Protein AF-A0A7W0WSK6-F1 (afdb_monomer_lite)

pLDDT: mean 88.64, std 9.41, range [52.03, 98.56]

Foldseek 3Di:
DVVVVVDDPLVCCFPQNDQDDFEAQAPDDDDDFPWLEDEDHDPPDDDDDDDDDDDPDPDDDDDDDDDDDDDDDPVRHDFYKAKEKAWAQQAWAAAQFKEKEKEKAFPQCCVVPPVVHGQWKWWFKKFWYKAQFWQKKWKWFAAPVRDTDTQDMDRDGGNDGRMDTRVVTGTNGRTGIIMMMIMGGHNDNGIAGDDDDRHMITMMMTIMSDQKHKGKYHDDNHHDPPWDDDPRYIYYYDYMDMDIDGSPPD

Sequence (250 aa):
NCDDRLFDQGVAAIFGGVIFAQSTQAPHEVQAFPEGHVVRVPPRSKLVAQIHLLNPTDRPLDLEPNIKLTKIPDDEVTVRLAGISFQNAALALPPNMSSKFSVECDVNQEHVESLKRPIDFKIHYALAHYHELGTGLTIEAVKPSGEADIVYTTKTQVGDVMGGPIAPAFDMTGYQKLRMSCEFYNPRSQVVGWGIGDQEMCVFLAFTDSTWNFGGGVLDEVPPENEMRVGNTMTYSNDCFLISNDADRG

Radius of gyration: 18.33 Å; chains: 1; bounding box: 41×51×48 Å

Secondary structure (DSSP, 8-state):
--GGGT--HHHHHHHH-------TT-S-----PPTTEEE---TT------------SSS---------PPP--GGG--EEEEEEEEEE---EE-TTEEEEEEEEEETTHHIIIII-S----EEEEEEEE--TTEEEEEEEEE-TTS-EEEEEEE-PPTTS--EEEEEEEEE-TT--EEEEEEEEEE-SSS-EEBSSTTSB--EEEEEES-SEEEEEEE-S-PPPS--EEETTEEEEEEEPEEEEEETT--

Structure (mmCIF, N/CA/C/O backbone):
data_AF-A0A7W0WSK6-F1
#
_entry.id   AF-A0A7W0WSK6-F1
#
loop_
_atom_site.group_PDB
_atom_site.id
_atom_site.type_symbol
_atom_site.label_atom_id
_atom_site.label_alt_id
_atom_site.label_comp_id
_atom_site.label_asym_id
_atom_site.label_entity_id
_atom_site.label_seq_id
_atom_site.pdbx_PDB_ins_code
_atom_site.Cartn_x
_atom_site.Cartn_y
_atom_site.Cartn_z
_atom_site.occupancy
_atom_site.B_iso_or_equiv
_atom_site.auth_seq_id
_atom_site.auth_comp_id
_atom_site.auth_asym_id
_atom_site.auth_atom_id
_atom_site.pdbx_PDB_model_num
ATOM 1 N N . ASN A 1 1 ? -3.682 25.919 -6.064 1.00 52.09 1 ASN A N 1
ATOM 2 C CA . ASN A 1 1 ? -3.899 24.700 -5.263 1.00 52.09 1 ASN A CA 1
ATOM 3 C C . ASN A 1 1 ? -4.121 23.521 -6.225 1.00 52.09 1 ASN A C 1
ATOM 5 O O . ASN A 1 1 ? -4.516 23.769 -7.360 1.00 52.09 1 ASN A O 1
ATOM 9 N N . CYS A 1 2 ? -3.797 22.281 -5.849 1.00 53.44 2 CYS A N 1
ATOM 10 C CA . CYS A 1 2 ? -4.149 21.078 -6.619 1.00 53.44 2 CYS A CA 1
ATOM 11 C C . CYS A 1 2 ? -5.676 20.893 -6.705 1.00 53.44 2 CYS A C 1
ATOM 13 O O . CYS A 1 2 ? -6.174 20.527 -7.770 1.00 53.44 2 CYS A O 1
ATOM 15 N N . ASP A 1 3 ? -6.407 21.292 -5.659 1.00 55.09 3 ASP A N 1
ATOM 16 C CA . ASP A 1 3 ? -7.878 21.256 -5.624 1.00 55.09 3 ASP A CA 1
ATOM 17 C C . ASP A 1 3 ? -8.505 22.182 -6.675 1.00 55.09 3 ASP A C 1
ATOM 19 O O . ASP A 1 3 ? -9.438 21.793 -7.374 1.00 55.09 3 ASP A O 1
ATOM 23 N N . ASP A 1 4 ? -7.920 23.370 -6.898 1.00 53.03 4 ASP A N 1
ATOM 24 C CA . ASP A 1 4 ? -8.357 24.310 -7.952 1.00 53.03 4 ASP A CA 1
ATOM 25 C C . ASP A 1 4 ? -8.229 23.713 -9.365 1.00 53.03 4 ASP A C 1
ATOM 27 O O . ASP A 1 4 ? -8.731 24.270 -10.343 1.00 53.03 4 ASP A O 1
ATOM 31 N N . ARG A 1 5 ? -7.492 22.604 -9.494 1.00 62.28 5 ARG A N 1
ATOM 32 C CA . ARG A 1 5 ? -7.232 21.894 -10.748 1.00 62.28 5 ARG A CA 1
ATOM 33 C C . ARG A 1 5 ? -7.927 20.536 -10.803 1.00 62.28 5 ARG A C 1
ATOM 35 O O . ARG A 1 5 ? -7.661 19.797 -11.750 1.00 62.28 5 ARG A O 1
ATOM 42 N N . LEU A 1 6 ? -8.795 20.234 -9.831 1.00 63.81 6 LEU A N 1
ATOM 43 C CA . LEU A 1 6 ? -9.511 18.961 -9.700 1.00 63.81 6 LEU A CA 1
ATOM 44 C C . LEU A 1 6 ? -8.561 17.752 -9.687 1.00 63.81 6 LEU A C 1
ATOM 46 O O . LEU A 1 6 ? -8.880 16.698 -10.233 1.00 63.81 6 LEU A O 1
ATOM 50 N N . PHE A 1 7 ? -7.357 17.924 -9.132 1.00 67.00 7 PHE A N 1
ATOM 51 C CA . PHE A 1 7 ? -6.427 16.817 -8.964 1.00 67.00 7 PHE A CA 1
ATOM 52 C C . PHE A 1 7 ? -6.868 15.974 -7.771 1.00 67.00 7 PHE A C 1
ATOM 54 O O . PHE A 1 7 ? -6.910 16.471 -6.651 1.00 67.00 7 PHE A O 1
ATOM 61 N N . ASP A 1 8 ? -7.148 14.702 -8.028 1.00 70.38 8 ASP A N 1
ATOM 62 C CA . ASP A 1 8 ? -7.419 13.700 -7.006 1.00 70.38 8 ASP A CA 1
ATOM 63 C C . ASP A 1 8 ? -6.286 12.667 -7.022 1.00 70.38 8 ASP A C 1
ATOM 65 O O . ASP A 1 8 ? -5.959 12.109 -8.075 1.00 70.38 8 ASP A O 1
ATOM 69 N N . GLN A 1 9 ? -5.651 12.453 -5.867 1.00 69.44 9 GLN A N 1
ATOM 70 C CA . GLN A 1 9 ? -4.496 11.563 -5.741 1.00 69.44 9 GLN A CA 1
ATOM 71 C C . GLN A 1 9 ? -4.859 10.112 -6.072 1.00 69.44 9 GLN A C 1
ATOM 73 O O . GLN A 1 9 ? -4.074 9.434 -6.736 1.00 69.44 9 GLN A O 1
ATOM 78 N N . GLY A 1 10 ? -6.037 9.645 -5.652 1.00 67.00 10 GLY A N 1
ATOM 79 C CA . GLY A 1 10 ? -6.509 8.290 -5.925 1.00 67.00 10 GLY A CA 1
ATOM 80 C C . GLY A 1 10 ? -6.728 8.071 -7.420 1.00 67.00 10 GLY A C 1
ATOM 81 O O . GLY A 1 10 ? -6.199 7.123 -7.998 1.00 67.00 10 GLY A O 1
ATOM 82 N N . VAL A 1 11 ? -7.416 9.001 -8.084 1.00 72.00 11 VAL A N 1
ATOM 83 C CA . VAL A 1 11 ? -7.631 8.994 -9.539 1.00 72.00 11 VAL A CA 1
ATOM 84 C C . VAL A 1 11 ? -6.297 9.062 -10.287 1.00 72.00 11 VAL A C 1
ATOM 86 O O . VAL A 1 11 ? -6.065 8.290 -11.217 1.00 72.00 11 VAL A O 1
ATOM 89 N N . ALA A 1 12 ? -5.389 9.952 -9.884 1.00 74.56 12 ALA A N 1
ATOM 90 C CA . ALA A 1 12 ? -4.078 10.078 -10.512 1.00 74.56 12 ALA A CA 1
ATOM 91 C C . ALA A 1 12 ? -3.232 8.806 -10.350 1.00 74.56 12 ALA A C 1
ATOM 93 O O . ALA A 1 12 ? -2.596 8.383 -11.314 1.00 74.56 12 ALA A O 1
ATOM 94 N N . ALA A 1 13 ? -3.264 8.171 -9.177 1.00 71.94 13 ALA A N 1
ATOM 95 C CA . ALA A 1 13 ? -2.590 6.902 -8.922 1.00 71.94 13 ALA A CA 1
ATOM 96 C C . ALA A 1 13 ? -3.157 5.769 -9.792 1.00 71.94 13 ALA A C 1
ATOM 98 O O . ALA A 1 13 ? -2.390 4.994 -10.357 1.00 71.94 13 ALA A O 1
ATOM 99 N N . ILE A 1 14 ? -4.481 5.707 -9.960 1.00 70.00 14 ILE A N 1
ATOM 100 C CA . ILE A 1 14 ? -5.152 4.698 -10.794 1.00 70.00 14 ILE A CA 1
ATOM 101 C C . ILE A 1 14 ? -4.769 4.840 -12.274 1.00 70.00 14 ILE A C 1
ATOM 103 O O . ILE A 1 14 ? -4.435 3.853 -12.931 1.00 70.00 14 ILE A O 1
ATOM 107 N N . PHE A 1 15 ? -4.814 6.059 -12.820 1.00 74.06 15 PHE A N 1
ATOM 108 C CA . PHE A 1 15 ? -4.632 6.276 -14.261 1.00 74.06 15 PHE A CA 1
ATOM 109 C C . PHE A 1 15 ? -3.184 6.547 -14.682 1.00 74.06 15 PHE A C 1
ATOM 111 O O . PHE A 1 15 ? -2.816 6.219 -15.807 1.00 74.06 15 PHE A O 1
ATOM 118 N N . GLY A 1 16 ? -2.375 7.155 -13.815 1.00 71.56 16 GLY A N 1
ATOM 119 C CA . GLY A 1 16 ? -0.985 7.531 -14.093 1.00 71.56 16 GLY A CA 1
ATOM 120 C C . GLY A 1 16 ? 0.062 6.702 -13.346 1.00 71.56 16 GLY A C 1
ATOM 121 O O . GLY A 1 16 ? 1.238 6.764 -13.702 1.00 71.56 16 GLY A O 1
ATOM 122 N N . GLY A 1 17 ? -0.349 5.923 -12.341 1.00 77.00 17 GLY A N 1
ATOM 123 C CA . GLY A 1 17 ? 0.546 5.179 -11.461 1.00 77.00 17 GLY A CA 1
ATOM 124 C C . GLY A 1 17 ? 1.160 6.034 -10.348 1.00 77.00 17 GLY A C 1
ATOM 125 O O . GLY A 1 17 ? 1.077 7.263 -10.332 1.00 77.00 17 GLY A O 1
ATOM 126 N N . VAL A 1 18 ? 1.820 5.360 -9.407 1.00 80.06 18 VAL A N 1
ATOM 127 C CA . VAL A 1 18 ? 2.635 5.971 -8.347 1.00 80.06 18 VAL A CA 1
ATOM 128 C C . VAL A 1 18 ? 4.066 5.495 -8.544 1.00 80.06 18 VAL A C 1
ATOM 130 O O . VAL A 1 18 ? 4.290 4.303 -8.705 1.00 80.06 18 VAL A O 1
ATOM 133 N N . ILE A 1 19 ? 5.042 6.405 -8.551 1.00 81.56 19 ILE A N 1
ATOM 134 C CA . ILE A 1 19 ? 6.463 6.040 -8.727 1.00 81.56 19 ILE A CA 1
ATOM 135 C C . ILE A 1 19 ? 7.252 6.066 -7.418 1.00 81.56 19 ILE A C 1
ATOM 137 O O . ILE A 1 19 ? 8.283 5.410 -7.306 1.00 81.56 19 ILE A O 1
ATOM 141 N N . PHE A 1 20 ? 6.781 6.839 -6.444 1.00 82.81 20 PHE A N 1
ATOM 142 C CA . PHE A 1 20 ? 7.400 7.013 -5.141 1.00 82.81 20 PHE A CA 1
ATOM 143 C C . PHE A 1 20 ? 6.344 7.501 -4.161 1.00 82.81 20 PHE A C 1
ATOM 145 O O . PHE A 1 20 ? 5.524 8.354 -4.508 1.00 82.81 20 PHE A O 1
ATOM 152 N N . ALA A 1 21 ? 6.409 7.003 -2.939 1.00 75.69 21 ALA A N 1
ATOM 153 C CA . ALA A 1 21 ? 5.759 7.611 -1.798 1.00 75.69 21 ALA A CA 1
ATOM 154 C C . ALA A 1 21 ? 6.684 7.496 -0.592 1.00 75.69 21 ALA A C 1
ATOM 156 O O . ALA A 1 21 ? 7.575 6.649 -0.555 1.00 75.69 21 ALA A O 1
ATOM 157 N N . GLN A 1 22 ? 6.478 8.396 0.358 1.00 75.25 22 GLN A N 1
ATOM 158 C CA . GLN A 1 22 ? 7.315 8.514 1.534 1.00 75.25 22 GLN A CA 1
ATOM 159 C C . GLN A 1 22 ? 6.486 8.250 2.784 1.00 75.25 22 GLN A C 1
ATOM 161 O O . GLN A 1 22 ? 5.340 8.696 2.894 1.00 75.25 22 GLN A O 1
ATOM 166 N N . SER A 1 23 ? 7.096 7.573 3.745 1.00 69.38 23 SER A N 1
ATOM 167 C CA . SER A 1 23 ? 6.615 7.518 5.110 1.00 69.38 23 SER A CA 1
ATOM 168 C C . SER A 1 23 ? 6.464 8.919 5.710 1.00 69.38 23 SER A C 1
ATOM 170 O O . SER A 1 23 ? 7.259 9.839 5.464 1.00 69.38 23 SER A O 1
ATOM 172 N N . THR A 1 24 ? 5.431 9.065 6.538 1.00 70.12 24 THR A N 1
ATOM 173 C CA . THR A 1 24 ? 5.130 10.281 7.288 1.00 70.12 24 THR A CA 1
ATOM 174 C C . THR A 1 24 ? 6.349 10.716 8.099 1.00 70.12 24 THR A C 1
ATOM 176 O O . THR A 1 24 ? 6.814 9.999 8.983 1.00 70.12 24 THR A O 1
ATOM 179 N N . GLN A 1 25 ? 6.844 11.924 7.810 1.00 70.62 25 GLN A N 1
ATOM 180 C CA . GLN A 1 25 ? 7.902 12.611 8.567 1.00 70.62 25 GLN A CA 1
ATOM 181 C C . GLN A 1 25 ? 9.280 11.918 8.585 1.00 70.62 25 GLN A C 1
ATOM 183 O O . GLN A 1 25 ? 10.152 12.329 9.353 1.00 70.62 25 GLN A O 1
ATOM 188 N N . ALA A 1 26 ? 9.534 10.933 7.715 1.00 77.12 26 ALA A N 1
ATOM 189 C CA . ALA A 1 26 ? 10.894 10.437 7.505 1.00 77.12 26 ALA A CA 1
ATOM 190 C C . ALA A 1 26 ? 11.778 11.564 6.914 1.00 77.12 26 ALA A C 1
ATOM 192 O O . ALA A 1 26 ? 11.417 12.159 5.897 1.00 77.12 26 ALA A O 1
ATOM 193 N N . PRO A 1 27 ? 12.938 11.905 7.505 1.00 74.31 27 PRO A N 1
ATOM 194 C CA . PRO A 1 27 ? 13.777 12.996 6.994 1.00 74.31 27 PRO A CA 1
ATOM 195 C C . PRO A 1 27 ? 14.479 12.633 5.678 1.00 74.31 27 PRO A C 1
ATOM 197 O O . PRO A 1 27 ? 14.891 13.510 4.922 1.00 74.31 27 PRO A O 1
ATOM 200 N N . HIS A 1 28 ? 14.643 11.336 5.420 1.00 81.94 28 HIS A N 1
ATOM 201 C CA . HIS A 1 28 ? 15.213 10.789 4.202 1.00 81.94 28 HIS A CA 1
ATOM 202 C C . HIS A 1 28 ? 14.676 9.377 3.984 1.00 81.94 28 HIS A C 1
ATOM 204 O O . HIS A 1 28 ? 14.670 8.573 4.914 1.00 81.94 28 HIS A O 1
ATOM 210 N N . GLU A 1 29 ? 14.284 9.061 2.753 1.00 83.75 29 GLU A N 1
ATOM 211 C CA . GLU A 1 29 ? 13.834 7.725 2.380 1.00 83.75 29 GLU A CA 1
ATOM 212 C C . GLU A 1 29 ? 14.345 7.360 0.990 1.00 83.75 29 GLU A C 1
ATOM 214 O O . GLU A 1 29 ? 14.403 8.191 0.080 1.00 83.75 29 GLU A O 1
ATOM 219 N N . VAL A 1 30 ? 14.726 6.094 0.839 1.00 88.19 30 VAL A N 1
ATOM 220 C CA . VAL A 1 30 ? 15.127 5.516 -0.439 1.00 88.19 30 VAL A CA 1
ATOM 221 C C . VAL A 1 30 ? 14.195 4.356 -0.739 1.00 88.19 30 VAL A C 1
ATOM 223 O O . VAL A 1 30 ? 14.276 3.300 -0.114 1.00 88.19 30 VAL A O 1
ATOM 226 N N . GLN A 1 31 ? 13.351 4.535 -1.751 1.00 89.81 31 GLN A N 1
ATOM 227 C CA . GLN A 1 31 ? 12.632 3.430 -2.366 1.00 89.81 31 GLN A CA 1
ATOM 228 C C . GLN A 1 31 ? 13.564 2.760 -3.379 1.00 89.81 31 GLN A C 1
ATOM 230 O O . GLN A 1 31 ? 13.825 3.302 -4.455 1.00 89.81 31 GLN A O 1
ATOM 235 N N . ALA A 1 32 ? 14.094 1.595 -3.017 1.00 90.31 32 ALA A N 1
ATOM 236 C CA . ALA A 1 32 ? 14.936 0.785 -3.889 1.00 90.31 32 ALA A CA 1
ATOM 237 C C . ALA A 1 32 ? 14.210 -0.509 -4.265 1.00 90.31 32 ALA A C 1
ATOM 239 O O . ALA A 1 32 ? 13.800 -1.278 -3.394 1.00 90.31 32 ALA A O 1
ATOM 240 N N . PHE A 1 33 ? 14.073 -0.745 -5.567 1.00 91.81 33 PHE A N 1
ATOM 241 C CA . PHE A 1 33 ? 13.566 -2.006 -6.096 1.00 91.81 33 PHE A CA 1
ATOM 242 C C . PHE A 1 33 ? 14.692 -3.042 -6.222 1.00 91.81 33 PHE A C 1
ATOM 244 O O . PHE A 1 33 ? 15.867 -2.661 -6.265 1.00 91.81 33 PHE A O 1
ATOM 251 N N . PRO A 1 34 ? 14.361 -4.345 -6.300 1.00 92.19 34 PRO A N 1
ATOM 252 C CA . PRO A 1 34 ? 15.338 -5.362 -6.670 1.00 92.19 34 PRO A CA 1
ATOM 253 C C . PRO A 1 34 ? 16.005 -5.053 -8.020 1.00 92.19 34 PRO A C 1
ATOM 255 O O . PRO A 1 34 ? 15.452 -4.341 -8.859 1.00 92.19 34 PRO A O 1
ATOM 258 N N . GLU A 1 35 ? 17.195 -5.607 -8.244 1.00 93.25 35 GLU A N 1
ATOM 259 C CA . GLU A 1 35 ? 17.953 -5.386 -9.480 1.00 93.25 35 GLU A CA 1
ATOM 260 C C . GLU A 1 35 ? 17.121 -5.720 -10.734 1.00 93.25 35 GLU A C 1
ATOM 262 O O . GLU A 1 35 ? 16.359 -6.693 -10.763 1.00 93.25 35 GLU A O 1
ATOM 267 N N . GLY A 1 36 ? 17.220 -4.865 -11.754 1.00 95.19 36 GLY A N 1
ATOM 268 C CA . GLY A 1 36 ? 16.474 -4.979 -13.012 1.00 95.19 36 GLY A CA 1
ATOM 269 C C . GLY A 1 36 ? 14.967 -4.690 -12.929 1.00 95.19 36 GLY A C 1
ATOM 270 O O . GLY A 1 36 ? 14.293 -4.732 -13.959 1.00 95.19 36 GLY A O 1
ATOM 271 N N . HIS A 1 37 ? 14.421 -4.375 -11.748 1.00 95.44 37 HIS A N 1
ATOM 272 C CA . HIS A 1 37 ? 13.011 -4.013 -11.591 1.00 95.44 37 HIS A CA 1
ATOM 273 C C . HIS A 1 37 ? 12.816 -2.505 -11.756 1.00 95.44 37 HIS A C 1
ATOM 275 O O . HIS A 1 37 ? 13.525 -1.703 -11.145 1.00 95.44 37 HIS A O 1
ATOM 281 N N . VAL A 1 38 ? 11.832 -2.106 -12.563 1.00 93.81 38 VAL A N 1
ATOM 282 C CA . VAL A 1 38 ? 11.599 -0.693 -12.895 1.00 93.81 38 VAL A CA 1
ATOM 283 C C . VAL A 1 38 ? 10.128 -0.332 -12.905 1.00 93.81 38 VAL A C 1
ATOM 285 O O . VAL A 1 38 ? 9.297 -1.107 -13.364 1.00 93.81 38 VAL A O 1
ATOM 288 N N . VAL A 1 39 ? 9.817 0.902 -12.514 1.00 91.38 39 VAL A N 1
ATOM 289 C CA . VAL A 1 39 ? 8.544 1.537 -12.867 1.00 91.38 39 VAL A CA 1
ATOM 290 C C . VAL A 1 39 ? 8.754 2.318 -14.157 1.00 91.38 39 VAL A C 1
ATOM 292 O O . VAL A 1 39 ? 9.650 3.162 -14.253 1.00 91.38 39 VAL A O 1
ATOM 295 N N . ARG A 1 40 ? 7.952 2.020 -15.177 1.00 88.12 40 ARG A N 1
ATOM 296 C CA . ARG A 1 40 ? 8.036 2.699 -16.471 1.00 88.12 40 ARG A CA 1
ATOM 297 C C . ARG A 1 40 ? 7.353 4.063 -16.380 1.00 88.12 40 ARG A C 1
ATOM 299 O O . ARG A 1 40 ? 6.231 4.163 -15.907 1.00 88.12 40 ARG A O 1
ATOM 306 N N . VAL A 1 41 ? 8.004 5.098 -16.909 1.00 87.62 41 VAL A N 1
ATOM 307 C CA . VAL A 1 41 ? 7.386 6.416 -17.131 1.00 87.62 41 VAL A CA 1
ATOM 308 C C . VAL A 1 41 ? 7.160 6.588 -18.637 1.00 87.62 41 VAL A C 1
ATOM 310 O O . VAL A 1 41 ? 8.139 6.763 -19.370 1.00 87.62 41 VAL A O 1
ATOM 313 N N . PRO A 1 42 ? 5.913 6.503 -19.136 1.00 83.75 42 PRO A N 1
ATOM 314 C CA . PRO A 1 42 ? 5.640 6.598 -20.566 1.00 83.75 42 PRO A CA 1
ATOM 315 C C . PRO A 1 42 ? 6.026 7.953 -21.184 1.00 83.75 42 PRO A C 1
ATOM 317 O O . PRO A 1 42 ? 6.057 8.983 -20.495 1.00 83.75 42 PRO A O 1
ATOM 320 N N . PRO A 1 43 ? 6.290 8.009 -22.503 1.00 85.69 43 PRO A N 1
ATOM 321 C CA . PRO A 1 43 ? 6.498 9.272 -23.200 1.00 85.69 43 PRO A CA 1
ATOM 322 C C . PRO A 1 43 ? 5.307 10.218 -23.023 1.00 85.69 43 PRO A C 1
ATOM 324 O O . PRO A 1 43 ? 4.161 9.803 -23.139 1.00 85.69 43 PRO A O 1
ATOM 327 N N . ARG A 1 44 ? 5.583 11.519 -22.857 1.00 86.44 44 ARG A N 1
ATOM 328 C CA . ARG A 1 44 ? 4.571 12.578 -22.637 1.00 86.44 44 ARG A CA 1
ATOM 329 C C . ARG A 1 44 ? 3.865 12.522 -21.271 1.00 86.44 44 ARG A C 1
ATOM 331 O O . ARG A 1 44 ? 2.872 13.221 -21.082 1.00 86.44 44 ARG A O 1
ATOM 338 N N . SER A 1 45 ? 4.425 11.790 -20.309 1.00 85.75 45 SER A N 1
ATOM 339 C CA . SER A 1 45 ? 4.002 11.845 -18.906 1.00 85.75 45 SER A CA 1
ATOM 340 C C . SER A 1 45 ? 4.329 13.186 -18.245 1.00 85.75 45 SER A C 1
ATOM 342 O O . SER A 1 45 ? 5.295 13.866 -18.606 1.00 85.75 45 SER A O 1
ATOM 344 N N . LYS A 1 46 ? 3.550 13.543 -17.219 1.00 86.88 46 LYS A N 1
ATOM 345 C CA . LYS A 1 46 ? 3.886 14.600 -16.259 1.00 86.88 46 LYS A CA 1
ATOM 346 C C . LYS A 1 46 ? 4.128 13.968 -14.899 1.00 86.88 46 LYS A C 1
ATOM 348 O O . LYS A 1 46 ? 3.291 13.214 -14.423 1.00 86.88 46 LYS A O 1
ATOM 353 N N . LEU A 1 47 ? 5.247 14.318 -14.275 1.00 85.88 47 LEU A N 1
ATOM 354 C CA . LEU A 1 47 ? 5.493 13.971 -12.883 1.00 85.88 47 LEU A CA 1
ATOM 355 C C . LEU A 1 47 ? 4.829 15.022 -11.999 1.00 85.88 47 LEU A C 1
ATOM 357 O O . LEU A 1 47 ? 5.076 16.219 -12.161 1.00 85.88 47 LEU A O 1
ATOM 361 N N . VAL A 1 48 ? 3.972 14.565 -11.095 1.00 85.19 48 VAL A N 1
ATOM 362 C CA . VAL A 1 48 ? 3.293 15.402 -10.108 1.00 85.19 48 VAL A CA 1
ATOM 363 C C . VAL A 1 48 ? 3.702 14.892 -8.738 1.00 85.19 48 VAL A C 1
ATOM 365 O O . VAL A 1 48 ? 3.599 13.700 -8.469 1.00 85.19 48 VAL A O 1
ATOM 368 N N . ALA A 1 49 ? 4.194 15.792 -7.895 1.00 81.88 49 ALA A N 1
ATOM 369 C CA . ALA A 1 49 ? 4.503 15.495 -6.507 1.00 81.88 49 ALA A CA 1
ATOM 370 C C . ALA A 1 49 ? 3.493 16.219 -5.621 1.00 81.88 49 ALA A C 1
ATOM 372 O O . ALA A 1 49 ? 3.265 17.420 -5.783 1.00 81.88 49 ALA A O 1
ATOM 373 N N . GLN A 1 50 ? 2.911 15.479 -4.686 1.00 78.88 50 GLN A N 1
ATOM 374 C CA . GLN A 1 50 ? 2.149 16.029 -3.578 1.00 78.88 50 GLN A CA 1
ATOM 375 C C . GLN A 1 50 ? 3.035 15.974 -2.341 1.00 78.88 50 GLN A C 1
ATOM 377 O O . GLN A 1 50 ? 3.674 14.959 -2.075 1.00 78.88 50 GLN A O 1
ATOM 382 N N . ILE A 1 51 ? 3.110 17.088 -1.620 1.00 78.88 51 ILE A N 1
ATOM 383 C CA . ILE A 1 51 ? 3.921 17.201 -0.414 1.00 78.88 51 ILE A CA 1
ATOM 384 C C . ILE A 1 51 ? 3.034 17.633 0.744 1.00 78.88 51 ILE A C 1
ATOM 386 O O . ILE A 1 51 ? 2.300 18.616 0.647 1.00 78.88 51 ILE A O 1
ATOM 390 N N . HIS A 1 52 ? 3.096 16.878 1.836 1.00 77.19 52 HIS A N 1
ATOM 391 C CA . HIS A 1 52 ? 2.436 17.213 3.091 1.00 77.19 52 HIS A CA 1
ATOM 392 C C . HIS A 1 52 ? 3.493 17.803 4.022 1.00 77.19 52 HIS A C 1
ATOM 394 O O . HIS A 1 52 ? 4.444 17.123 4.401 1.00 77.19 52 HIS A O 1
ATOM 400 N N . LEU A 1 53 ? 3.362 19.091 4.341 1.00 79.38 53 LEU A N 1
ATOM 401 C CA . LEU A 1 53 ? 4.330 19.821 5.156 1.00 79.38 53 LEU A CA 1
ATOM 402 C C . LEU A 1 53 ? 3.743 20.113 6.534 1.00 79.38 53 LEU A C 1
ATOM 404 O O . LEU A 1 53 ? 2.697 20.749 6.648 1.00 79.38 53 LEU A O 1
ATOM 408 N N . LEU A 1 54 ? 4.461 19.698 7.575 1.00 79.19 54 LEU A N 1
ATOM 409 C CA . LEU A 1 54 ? 4.209 20.097 8.954 1.00 79.19 54 LEU A CA 1
ATOM 410 C C . LEU A 1 54 ? 5.355 21.006 9.406 1.00 79.19 54 LEU A C 1
ATOM 412 O O . LEU A 1 54 ? 6.504 20.573 9.445 1.00 79.19 54 LEU A O 1
ATOM 416 N N . ASN A 1 55 ? 5.047 22.257 9.757 1.00 84.56 55 ASN A N 1
ATOM 417 C CA . ASN A 1 55 ? 5.990 23.142 10.438 1.00 84.56 55 ASN A CA 1
ATOM 418 C C . ASN A 1 55 ? 5.633 23.192 11.932 1.00 84.56 55 ASN A C 1
ATOM 420 O O . ASN A 1 55 ? 4.709 23.916 12.299 1.00 84.56 55 ASN A O 1
ATOM 424 N N . PRO A 1 56 ? 6.335 22.444 12.802 1.00 81.75 56 PRO A N 1
ATOM 425 C CA . PRO A 1 56 ? 6.051 22.440 14.235 1.00 81.75 56 PRO A CA 1
ATOM 426 C C . PRO A 1 56 ? 6.619 23.670 14.969 1.00 81.75 56 PRO A C 1
ATOM 428 O O . PRO A 1 56 ? 6.509 23.755 16.190 1.00 81.75 56 PRO A O 1
ATOM 431 N N . THR A 1 57 ? 7.276 24.596 14.262 1.00 86.50 57 THR A N 1
ATOM 432 C CA . THR A 1 57 ? 7.943 25.764 14.853 1.00 86.50 57 THR A CA 1
ATOM 433 C C . THR A 1 57 ? 7.101 27.035 14.732 1.00 86.50 57 THR A C 1
ATOM 435 O O . THR A 1 57 ? 6.153 27.108 13.955 1.00 86.50 57 THR A O 1
ATOM 438 N N . ASP A 1 58 ? 7.479 28.073 15.476 1.00 91.62 58 ASP A N 1
ATOM 439 C CA . ASP A 1 58 ? 6.872 29.408 15.426 1.00 91.62 58 ASP A CA 1
ATOM 440 C C . ASP A 1 58 ? 7.506 30.329 14.364 1.00 91.62 58 ASP A C 1
ATOM 442 O O . ASP A 1 58 ? 7.217 31.528 14.319 1.00 91.62 58 ASP A O 1
ATOM 446 N N . ARG A 1 59 ? 8.385 29.793 13.506 1.00 94.00 59 ARG A N 1
ATOM 447 C CA . ARG A 1 59 ? 9.136 30.552 12.496 1.00 94.00 59 ARG A CA 1
ATOM 448 C C . ARG A 1 59 ? 8.919 29.977 11.098 1.00 94.00 59 ARG A C 1
ATOM 450 O O . ARG A 1 59 ? 8.729 28.770 10.957 1.00 94.00 59 ARG A O 1
ATOM 457 N N . PRO A 1 60 ? 8.958 30.812 10.046 1.00 90.31 60 PRO A N 1
ATOM 458 C CA . PRO A 1 60 ? 8.943 30.312 8.678 1.00 90.31 60 PRO A CA 1
ATOM 459 C C . PRO A 1 60 ? 10.184 29.452 8.412 1.00 90.31 60 PRO A C 1
ATOM 461 O O . PRO A 1 60 ? 11.276 29.756 8.896 1.00 90.31 60 PRO A O 1
ATOM 464 N N . LEU A 1 61 ? 9.993 28.387 7.635 1.00 88.25 61 LEU A N 1
ATOM 465 C CA . LEU A 1 61 ? 11.054 27.514 7.150 1.00 88.25 61 LEU A CA 1
ATOM 466 C C . LEU A 1 61 ? 11.067 27.573 5.625 1.00 88.25 61 LEU A C 1
ATOM 468 O O . LEU A 1 61 ? 10.026 27.387 4.997 1.00 88.25 61 LEU A O 1
ATOM 472 N N . ASP A 1 62 ? 12.247 27.786 5.054 1.00 87.81 62 ASP A N 1
ATOM 473 C CA . ASP A 1 62 ? 12.479 27.632 3.622 1.00 87.81 62 ASP A CA 1
ATOM 474 C C . ASP A 1 62 ? 13.005 26.216 3.371 1.00 87.81 62 ASP A C 1
ATOM 476 O O . ASP A 1 62 ? 14.018 25.807 3.944 1.00 87.81 62 ASP A O 1
ATOM 480 N N . LEU A 1 63 ? 12.287 25.449 2.550 1.00 83.00 63 LEU A N 1
ATOM 481 C CA . LEU A 1 63 ? 12.597 24.053 2.248 1.00 83.00 63 LEU A CA 1
ATOM 482 C C . LEU A 1 63 ? 12.750 23.864 0.740 1.00 83.00 63 LEU A C 1
ATOM 484 O O . LEU A 1 63 ? 11.937 24.352 -0.043 1.00 83.00 63 LEU A O 1
ATOM 488 N N . GLU A 1 64 ? 13.748 23.077 0.350 1.00 87.00 64 GLU A N 1
ATOM 489 C CA . GLU A 1 64 ? 13.974 22.646 -1.032 1.00 87.00 64 GLU A CA 1
ATOM 490 C C . GLU A 1 64 ? 13.868 21.114 -1.115 1.00 87.00 64 GLU A C 1
ATOM 492 O O . GLU A 1 64 ? 14.884 20.422 -1.207 1.00 87.00 64 GLU A O 1
ATOM 497 N N . PRO A 1 65 ? 12.650 20.545 -1.023 1.00 83.94 65 PRO A N 1
ATOM 498 C CA . PRO A 1 65 ? 12.469 19.103 -1.125 1.00 83.94 65 PRO A CA 1
ATOM 499 C C . PRO A 1 65 ? 12.930 18.615 -2.501 1.00 83.94 65 PRO A C 1
ATOM 501 O O . PRO A 1 65 ? 12.537 19.157 -3.537 1.00 83.94 65 PRO A O 1
ATOM 504 N N . ASN A 1 66 ? 13.757 17.570 -2.518 1.00 87.44 66 ASN A N 1
ATOM 505 C CA . ASN A 1 66 ? 14.307 17.004 -3.739 1.00 87.44 66 ASN A CA 1
ATOM 506 C C . ASN A 1 66 ? 13.947 15.521 -3.882 1.00 87.44 66 ASN A C 1
ATOM 508 O O . ASN A 1 66 ? 14.145 14.721 -2.975 1.00 87.44 66 ASN A O 1
ATOM 512 N N . ILE A 1 67 ? 13.487 15.136 -5.073 1.00 87.75 67 ILE A N 1
ATOM 513 C CA . ILE A 1 67 ? 13.321 13.731 -5.459 1.00 87.75 67 ILE A CA 1
ATOM 514 C C . ILE A 1 67 ? 14.324 13.437 -6.568 1.00 87.75 67 ILE A C 1
ATOM 516 O O . ILE A 1 67 ? 14.328 14.091 -7.613 1.00 87.75 67 ILE A O 1
ATOM 520 N N . LYS A 1 68 ? 15.182 12.439 -6.346 1.00 91.75 68 LYS A N 1
ATOM 521 C CA . LYS A 1 68 ? 16.113 11.939 -7.358 1.00 91.75 68 LYS A CA 1
ATOM 522 C C . LYS A 1 68 ? 15.608 10.605 -7.893 1.00 91.75 68 LYS A C 1
ATOM 524 O O . LYS A 1 68 ? 15.590 9.617 -7.169 1.00 91.75 68 LYS A O 1
ATOM 529 N N . LEU A 1 69 ? 15.271 10.574 -9.179 1.00 91.19 69 LEU A N 1
ATOM 530 C CA . LEU A 1 69 ? 14.933 9.340 -9.886 1.00 91.19 69 LEU A CA 1
ATOM 531 C C . LEU A 1 69 ? 16.185 8.763 -10.548 1.00 91.19 69 LEU A C 1
ATOM 533 O O . LEU A 1 69 ? 16.848 9.441 -11.339 1.00 91.19 69 LEU A O 1
ATOM 537 N N . THR A 1 70 ? 16.500 7.510 -10.235 1.00 93.56 70 THR A N 1
ATOM 538 C CA . THR A 1 70 ? 17.605 6.774 -10.859 1.00 93.56 70 THR A CA 1
ATOM 539 C C . THR A 1 70 ? 17.046 5.888 -11.964 1.00 93.56 70 THR A C 1
ATOM 541 O O . THR A 1 70 ? 16.115 5.123 -11.736 1.00 93.56 70 THR A O 1
ATOM 544 N N . LYS A 1 71 ? 17.601 6.016 -13.171 1.00 93.44 71 LYS A N 1
ATOM 545 C CA . LYS A 1 71 ? 17.245 5.193 -14.335 1.00 93.44 71 LYS A CA 1
ATOM 546 C C . LYS A 1 71 ? 18.232 4.035 -14.469 1.00 93.44 71 LYS A C 1
ATOM 548 O O . LYS A 1 71 ? 19.383 4.194 -14.067 1.00 93.44 71 LYS A O 1
ATOM 553 N N . ILE A 1 72 ? 17.802 2.951 -15.105 1.00 94.62 72 ILE A N 1
ATOM 554 C CA . ILE A 1 72 ? 18.683 1.873 -15.573 1.00 94.62 72 ILE A CA 1
ATOM 555 C C . ILE A 1 72 ? 18.629 1.778 -17.110 1.00 94.62 72 ILE A C 1
ATOM 557 O O . ILE A 1 72 ? 17.664 2.281 -17.697 1.00 94.62 72 ILE A O 1
ATOM 561 N N . PRO A 1 73 ? 19.652 1.208 -17.770 1.00 95.25 73 PRO A N 1
ATOM 562 C CA . PRO A 1 73 ? 19.615 0.869 -19.193 1.00 95.25 73 PRO A CA 1
ATOM 563 C C . PRO A 1 73 ? 18.475 -0.097 -19.545 1.00 95.25 73 PRO A C 1
ATOM 565 O O . PRO A 1 73 ? 18.124 -0.968 -18.753 1.00 95.25 73 PRO A O 1
ATOM 568 N N . ASP A 1 74 ? 17.909 0.036 -20.748 1.00 93.50 74 ASP A N 1
ATOM 569 C CA . ASP A 1 74 ? 16.773 -0.788 -21.191 1.00 93.50 74 ASP A CA 1
ATOM 570 C C . ASP A 1 74 ? 17.111 -2.288 -21.267 1.00 93.50 74 ASP A C 1
ATOM 572 O O . ASP A 1 74 ? 16.236 -3.126 -21.057 1.00 93.50 74 ASP A O 1
ATOM 576 N N . ASP A 1 75 ? 18.367 -2.635 -21.559 1.00 96.75 75 ASP A N 1
ATOM 577 C CA . ASP A 1 75 ? 18.878 -4.008 -21.627 1.00 96.75 75 ASP A CA 1
ATOM 578 C C . ASP A 1 75 ? 19.162 -4.633 -20.252 1.00 96.75 75 ASP A C 1
ATOM 580 O O . ASP A 1 75 ? 19.325 -5.849 -20.160 1.00 96.75 75 ASP A O 1
ATOM 584 N N . GLU A 1 76 ? 19.146 -3.833 -19.184 1.00 96.94 76 GLU A N 1
ATOM 585 C CA . GLU A 1 76 ? 19.218 -4.300 -17.793 1.00 96.94 76 GLU A CA 1
ATOM 586 C C . GLU A 1 76 ? 17.825 -4.521 -17.170 1.00 96.94 76 GLU A C 1
ATOM 588 O O . GLU A 1 76 ? 17.712 -5.052 -16.063 1.00 96.94 76 GLU A O 1
ATOM 593 N N . VAL A 1 77 ? 16.742 -4.141 -17.862 1.00 96.69 77 VAL A N 1
ATOM 594 C CA . VAL A 1 77 ? 15.370 -4.318 -17.365 1.00 96.69 77 VAL A CA 1
ATOM 595 C C . VAL A 1 77 ? 14.957 -5.786 -17.441 1.00 96.69 77 VAL A C 1
ATOM 597 O O . VAL A 1 77 ? 14.828 -6.359 -18.524 1.00 96.69 77 VAL A O 1
ATOM 600 N N . THR A 1 78 ? 14.648 -6.374 -16.288 1.00 96.38 78 THR A N 1
ATOM 601 C CA . THR A 1 78 ? 14.149 -7.752 -16.171 1.00 96.38 78 THR A CA 1
ATOM 602 C C . THR A 1 78 ? 12.670 -7.808 -15.807 1.00 96.38 78 THR A C 1
ATOM 604 O O . THR A 1 78 ? 11.966 -8.699 -16.280 1.00 96.38 78 THR A O 1
ATOM 607 N N . VAL A 1 79 ? 12.177 -6.847 -15.018 1.00 95.50 79 VAL A N 1
ATOM 608 C CA . VAL A 1 79 ? 10.784 -6.793 -14.551 1.00 95.50 79 VAL A CA 1
ATOM 609 C C . VAL A 1 79 ? 10.254 -5.365 -14.643 1.00 95.50 79 VAL A C 1
ATOM 611 O O . VAL A 1 79 ? 10.882 -4.418 -14.165 1.00 95.50 79 VAL A O 1
ATOM 614 N N . ARG A 1 80 ? 9.071 -5.201 -15.242 1.00 94.25 80 ARG A N 1
ATOM 615 C CA . ARG A 1 80 ? 8.322 -3.937 -15.219 1.00 94.25 80 ARG A CA 1
ATOM 616 C C . ARG A 1 80 ? 7.288 -3.999 -14.108 1.00 94.25 80 ARG A C 1
ATOM 618 O O . ARG A 1 80 ? 6.562 -4.979 -14.011 1.00 94.25 80 ARG A O 1
ATOM 625 N N . LEU A 1 81 ? 7.250 -2.956 -13.292 1.00 94.19 81 LEU A N 1
ATOM 626 C CA . LEU A 1 81 ? 6.397 -2.866 -12.123 1.00 94.19 81 LEU A CA 1
ATOM 627 C C . LEU A 1 81 ? 5.163 -2.003 -12.400 1.00 94.19 81 LEU A C 1
ATOM 629 O O . LEU A 1 81 ? 5.288 -0.875 -12.885 1.00 94.19 81 LEU A O 1
ATOM 633 N N . ALA A 1 82 ? 4.000 -2.519 -12.016 1.00 91.81 82 ALA A N 1
ATOM 634 C CA . ALA A 1 82 ? 2.736 -1.810 -11.884 1.00 91.81 82 ALA A CA 1
ATOM 635 C C . ALA A 1 82 ? 2.420 -1.536 -10.406 1.00 91.81 82 ALA A C 1
ATOM 637 O O . ALA A 1 82 ? 2.847 -2.276 -9.514 1.00 91.81 82 ALA A O 1
ATOM 638 N N . GLY A 1 83 ? 1.681 -0.462 -10.144 1.00 91.19 83 GLY A N 1
ATOM 639 C CA . GLY A 1 83 ? 1.352 0.004 -8.802 1.00 91.19 83 GLY A CA 1
ATOM 640 C C . GLY A 1 83 ? 0.053 -0.584 -8.251 1.00 91.19 83 GLY A C 1
ATOM 641 O O . GLY A 1 83 ? -0.924 -0.778 -8.972 1.00 91.19 83 GLY A O 1
ATOM 642 N N . ILE A 1 84 ? 0.031 -0.798 -6.941 1.00 92.19 84 ILE A N 1
ATOM 643 C CA . ILE A 1 84 ? -1.173 -0.972 -6.129 1.00 92.19 84 ILE A CA 1
ATOM 644 C C . ILE A 1 84 ? -1.291 0.250 -5.221 1.00 92.19 84 ILE A C 1
ATOM 646 O O . ILE A 1 84 ? -0.298 0.635 -4.608 1.00 92.19 84 ILE A O 1
ATOM 650 N N . SER A 1 85 ? -2.487 0.829 -5.110 1.00 91.44 85 SER A N 1
ATOM 651 C CA . SER A 1 85 ? -2.799 1.924 -4.188 1.00 91.44 85 SER A CA 1
ATOM 652 C C . SER A 1 85 ? -4.136 1.704 -3.500 1.00 91.44 85 SER A C 1
ATOM 654 O O . SER A 1 85 ? -5.189 1.973 -4.077 1.00 91.44 85 SER A O 1
ATOM 656 N N . PHE A 1 86 ? -4.099 1.241 -2.255 1.00 92.81 86 PHE A N 1
ATOM 657 C CA . PHE A 1 86 ? -5.290 1.056 -1.437 1.00 92.81 86 PHE A CA 1
ATOM 658 C C . PHE A 1 86 ? -5.360 2.066 -0.304 1.00 92.81 86 PHE A C 1
ATOM 660 O O . PHE A 1 86 ? -4.344 2.422 0.288 1.00 92.81 86 PHE A O 1
ATOM 667 N N . GLN A 1 87 ? -6.574 2.491 0.027 1.00 92.50 87 GLN A N 1
ATOM 668 C CA . GLN A 1 87 ? -6.830 3.340 1.182 1.00 92.50 87 GLN A CA 1
ATOM 669 C C . GLN A 1 87 ? -8.107 2.943 1.919 1.00 92.50 87 GLN A C 1
ATOM 671 O O . GLN A 1 87 ? -9.009 2.333 1.352 1.00 92.50 87 GLN A O 1
ATOM 676 N N . ASN A 1 88 ? -8.203 3.304 3.192 1.00 95.06 88 ASN A N 1
ATOM 677 C CA . ASN A 1 88 ? -9.447 3.227 3.945 1.00 95.06 88 ASN A CA 1
ATOM 678 C C . ASN A 1 88 ? -9.719 4.579 4.606 1.00 95.06 88 ASN A C 1
ATOM 680 O O . ASN A 1 88 ? -9.139 4.878 5.649 1.00 95.06 88 ASN A O 1
ATOM 684 N N . ALA A 1 89 ? -10.575 5.377 3.968 1.00 94.12 89 ALA A N 1
ATOM 685 C CA . ALA A 1 89 ? -10.956 6.717 4.406 1.00 94.12 89 ALA A CA 1
ATOM 686 C C . ALA A 1 89 ? -12.092 6.727 5.441 1.00 94.12 89 ALA A C 1
ATOM 688 O O . ALA A 1 89 ? -12.281 7.713 6.149 1.00 94.12 89 ALA A O 1
ATOM 689 N N . ALA A 1 90 ? -12.789 5.606 5.614 1.00 94.12 90 ALA A N 1
ATOM 690 C CA . ALA A 1 90 ? -13.845 5.432 6.604 1.00 94.12 90 ALA A CA 1
ATOM 691 C C . ALA A 1 90 ? -13.259 5.190 8.011 1.00 94.12 90 ALA A C 1
ATOM 693 O O . ALA A 1 90 ? -13.455 4.140 8.628 1.00 94.12 90 ALA A O 1
ATOM 694 N N . LEU A 1 91 ? -12.482 6.150 8.520 1.00 95.88 91 LEU A N 1
ATOM 695 C CA . LEU A 1 91 ? -11.875 6.085 9.848 1.00 95.88 91 LEU A CA 1
ATOM 696 C C . LEU A 1 91 ? -12.729 6.823 10.882 1.00 95.88 91 LEU A C 1
ATOM 698 O O . LEU A 1 91 ? -13.160 7.954 10.671 1.00 95.88 91 LEU A O 1
ATOM 702 N N . ALA A 1 92 ? -12.915 6.189 12.039 1.00 95.44 92 ALA A N 1
ATOM 703 C CA . ALA A 1 92 ? -13.495 6.799 13.232 1.00 95.44 92 ALA A CA 1
ATOM 704 C C . ALA A 1 92 ? -12.894 6.154 14.486 1.00 95.44 92 ALA A C 1
ATOM 706 O O . ALA A 1 92 ? -13.465 5.247 15.086 1.00 95.44 92 ALA A O 1
ATOM 707 N N . LEU A 1 93 ? -11.693 6.590 14.858 1.00 96.12 93 LEU A N 1
ATOM 708 C CA . LEU A 1 93 ? -10.947 6.042 15.981 1.00 96.12 93 LEU A CA 1
ATOM 709 C C . LEU A 1 93 ? -11.577 6.526 17.301 1.00 96.12 93 LEU A C 1
ATOM 711 O O . LEU A 1 93 ? -11.466 7.714 17.623 1.00 96.12 93 LEU A O 1
ATOM 715 N N . PRO A 1 94 ? -12.199 5.647 18.101 1.00 95.06 94 PRO A N 1
ATOM 716 C CA . PRO A 1 94 ? -12.805 5.987 19.386 1.00 95.06 94 PRO A CA 1
ATOM 717 C C . PRO A 1 94 ? -11.776 6.531 20.391 1.00 95.06 94 PRO A C 1
ATOM 719 O O . PRO A 1 94 ? -10.611 6.132 20.360 1.00 95.06 94 PRO A O 1
ATOM 722 N N . PRO A 1 95 ? -12.189 7.392 21.334 1.00 96.31 95 PRO A N 1
ATOM 723 C CA . PRO A 1 95 ? -11.297 7.897 22.369 1.00 96.31 95 PRO A CA 1
ATOM 724 C C . PRO A 1 95 ? -10.845 6.795 23.339 1.00 96.31 95 PRO A C 1
ATOM 726 O O . PRO A 1 95 ? -11.641 5.955 23.762 1.00 96.31 95 PRO A O 1
ATOM 729 N N . ASN A 1 96 ? -9.583 6.862 23.765 1.00 96.19 96 ASN A N 1
ATOM 730 C CA . ASN A 1 96 ? -8.928 5.963 24.728 1.00 96.19 96 ASN A CA 1
ATOM 731 C C . ASN A 1 96 ? -9.010 4.469 24.373 1.00 96.19 96 ASN A C 1
ATOM 733 O O . ASN A 1 96 ? -9.211 3.623 25.253 1.00 96.19 96 ASN A O 1
ATOM 737 N N . MET A 1 97 ? -8.895 4.124 23.091 1.00 95.94 97 MET A N 1
ATOM 738 C CA . MET A 1 97 ? -9.149 2.757 22.646 1.00 95.94 97 MET A CA 1
ATOM 739 C C . MET A 1 97 ? -8.330 2.362 21.413 1.00 95.94 97 MET A C 1
ATOM 741 O O . MET A 1 97 ? -7.903 3.202 20.620 1.00 95.94 97 MET A O 1
ATOM 745 N N . SER A 1 98 ? -8.078 1.056 21.289 1.00 97.69 98 SER A N 1
ATOM 746 C CA . SER A 1 98 ? -7.432 0.461 20.121 1.00 97.69 98 SER A CA 1
ATOM 747 C C . SER A 1 98 ? -8.445 0.206 19.012 1.00 97.69 98 SER A C 1
ATOM 749 O O . SER A 1 98 ? -9.612 -0.103 19.271 1.00 97.69 98 SER A O 1
ATOM 751 N N . SER A 1 99 ? -8.015 0.301 17.760 1.00 97.12 99 SER A N 1
ATOM 752 C CA . SER A 1 99 ? -8.876 0.010 16.615 1.00 97.12 99 SER A CA 1
ATOM 753 C C . SER A 1 99 ? -8.141 -0.696 15.492 1.00 97.12 99 SER A C 1
ATOM 755 O O . SER A 1 99 ? -6.950 -0.479 15.295 1.00 97.12 99 SER A O 1
ATOM 757 N N . LYS A 1 100 ? -8.871 -1.534 14.757 1.00 97.00 100 LYS A N 1
ATOM 758 C CA . LYS A 1 100 ? -8.405 -2.218 13.554 1.00 97.00 100 LYS A CA 1
ATOM 759 C C . LYS A 1 100 ? -9.396 -1.987 12.421 1.00 97.00 100 LYS A C 1
ATOM 761 O O . LYS A 1 100 ? -10.556 -2.376 12.532 1.00 97.00 100 LYS A O 1
ATOM 766 N N . PHE A 1 101 ? -8.928 -1.404 11.327 1.00 96.94 101 PHE A N 1
ATOM 767 C CA . PHE A 1 101 ? -9.726 -1.148 10.130 1.00 96.94 101 PHE A CA 1
ATOM 768 C C . PHE A 1 101 ? -9.229 -2.035 9.000 1.00 96.94 101 PHE A C 1
ATOM 770 O O . PHE A 1 101 ? -8.053 -1.970 8.650 1.00 96.94 101 PHE A O 1
ATOM 777 N N . SER A 1 102 ? -10.113 -2.862 8.442 1.00 96.25 102 SER A N 1
ATOM 778 C CA . SER A 1 102 ? -9.775 -3.815 7.382 1.00 96.25 102 SER A CA 1
ATOM 779 C C . SER A 1 102 ? -10.567 -3.542 6.105 1.00 96.25 102 SER A C 1
ATOM 781 O O . SER A 1 102 ? -11.738 -3.172 6.164 1.00 96.25 102 SER A O 1
ATOM 783 N N . VAL A 1 103 ? -9.939 -3.758 4.953 1.00 95.38 103 VAL A N 1
ATOM 784 C CA . VAL A 1 103 ? -10.582 -3.721 3.635 1.00 95.38 103 VAL A CA 1
ATOM 785 C C . VAL A 1 103 ? -10.074 -4.879 2.779 1.00 95.38 103 VAL A C 1
ATOM 787 O O . VAL A 1 103 ? -8.874 -5.150 2.757 1.00 95.38 103 VAL A O 1
ATOM 790 N N . GLU A 1 104 ? -10.980 -5.586 2.100 1.00 95.75 104 GLU A N 1
ATOM 791 C CA . GLU A 1 104 ? -10.650 -6.697 1.196 1.00 95.75 104 GLU A CA 1
ATOM 792 C C . GLU A 1 104 ? -10.904 -6.320 -0.263 1.00 95.75 104 GLU A C 1
ATOM 794 O O . GLU A 1 104 ? -12.052 -6.184 -0.678 1.00 95.75 104 GLU A O 1
ATOM 799 N N . CYS A 1 105 ? -9.839 -6.208 -1.055 1.00 95.12 105 CYS A N 1
ATOM 800 C CA . CYS A 1 105 ? -9.907 -5.892 -2.480 1.00 95.12 105 CYS A CA 1
ATOM 801 C C . CYS A 1 105 ? -9.726 -7.148 -3.335 1.00 95.12 105 CYS A C 1
ATOM 803 O O . CYS A 1 105 ? -8.691 -7.812 -3.250 1.00 95.12 105 CYS A O 1
ATOM 805 N N . ASP A 1 106 ? -10.720 -7.465 -4.169 1.00 94.19 106 ASP A N 1
ATOM 806 C CA . ASP A 1 106 ? -10.667 -8.586 -5.114 1.00 94.19 106 ASP A CA 1
ATOM 807 C C . ASP A 1 106 ? -9.851 -8.223 -6.362 1.00 94.19 106 ASP A C 1
ATOM 809 O O . ASP A 1 106 ? -10.359 -7.688 -7.343 1.00 94.19 106 ASP A O 1
ATOM 813 N N . VAL A 1 107 ? -8.559 -8.539 -6.326 1.00 92.50 107 VAL A N 1
ATOM 814 C CA . VAL A 1 107 ? -7.616 -8.290 -7.428 1.00 92.50 107 VAL A CA 1
ATOM 815 C C . VAL A 1 107 ? -7.691 -9.355 -8.533 1.00 92.50 107 VAL A C 1
ATOM 817 O O . VAL A 1 107 ? -6.979 -9.273 -9.538 1.00 92.50 107 VAL A O 1
ATOM 820 N N . ASN A 1 108 ? -8.560 -10.359 -8.379 1.00 90.25 108 ASN A N 1
ATOM 821 C CA . ASN A 1 108 ? -8.798 -11.397 -9.376 1.00 90.25 108 ASN A CA 1
ATOM 822 C C . ASN A 1 108 ? -9.788 -10.957 -10.459 1.00 90.25 108 ASN A C 1
ATOM 824 O O . ASN A 1 108 ? -9.857 -11.603 -11.507 1.00 90.25 108 ASN A O 1
ATOM 828 N N . GLN A 1 109 ? -10.553 -9.886 -10.224 1.00 83.19 109 GLN A N 1
ATOM 829 C CA . GLN A 1 109 ? -11.644 -9.485 -11.109 1.00 83.19 109 GLN A CA 1
ATOM 830 C C . GLN A 1 109 ? -11.184 -9.363 -12.572 1.00 83.19 109 GLN A C 1
ATOM 832 O O . GLN A 1 109 ? -11.734 -10.042 -13.436 1.00 83.19 109 GLN A O 1
ATOM 837 N N . GLU A 1 110 ? -10.105 -8.628 -12.860 1.00 79.69 110 GLU A N 1
ATOM 838 C CA . GLU A 1 110 ? -9.588 -8.495 -14.236 1.00 79.69 110 GLU A CA 1
ATOM 839 C C . GLU A 1 110 ? -9.063 -9.801 -14.834 1.00 79.69 110 GLU A C 1
ATOM 841 O O . GLU A 1 110 ? -9.199 -10.063 -16.032 1.00 79.69 110 GLU A O 1
ATOM 846 N N . HIS A 1 111 ? -8.462 -10.651 -14.007 1.00 80.94 111 HIS A N 1
ATOM 847 C CA . HIS A 1 111 ? -7.917 -11.929 -14.448 1.00 80.94 111 HIS A CA 1
ATOM 848 C C . HIS A 1 111 ? -9.041 -12.854 -14.940 1.00 80.94 111 HIS A C 1
ATOM 850 O O . HIS A 1 111 ? -8.933 -13.475 -16.003 1.00 80.94 111 HIS A O 1
ATOM 856 N N . VAL A 1 112 ? -10.177 -12.860 -14.239 1.00 82.19 112 VAL A N 1
ATOM 857 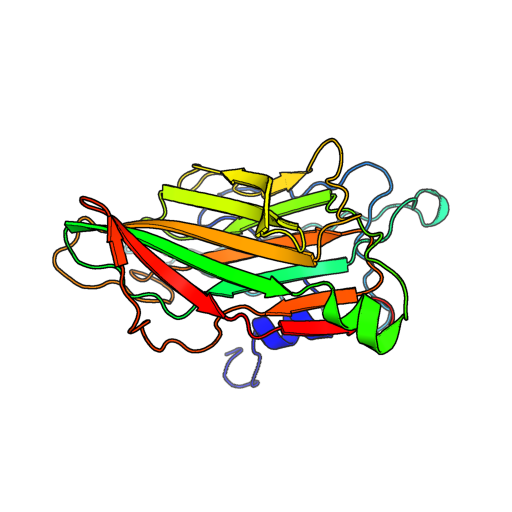C CA . VAL A 1 112 ? -11.368 -13.638 -14.606 1.00 82.19 112 VAL A CA 1
ATOM 858 C C . VAL A 1 112 ? -12.182 -12.966 -15.713 1.00 82.19 112 VAL A C 1
ATOM 860 O O . VAL A 1 112 ? -12.624 -13.632 -16.656 1.00 82.19 112 VAL A O 1
ATOM 863 N N . GLU A 1 113 ? -12.420 -11.661 -15.624 1.00 82.06 113 GLU A N 1
ATOM 864 C CA . GLU A 1 113 ? -13.337 -10.942 -16.512 1.00 82.06 113 GLU A CA 1
ATOM 865 C C . GLU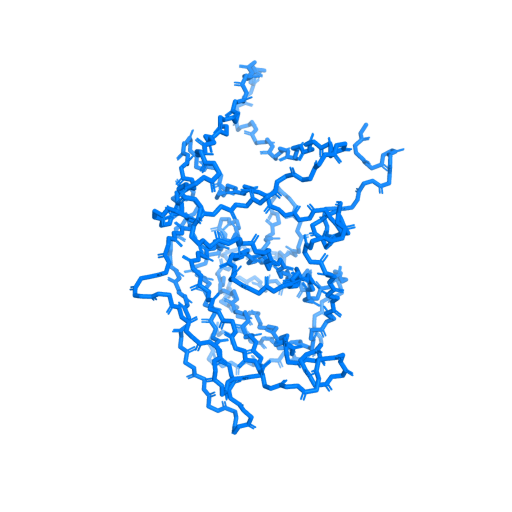 A 1 113 ? -12.689 -10.593 -17.852 1.00 82.06 113 GLU A C 1
ATOM 867 O O . GLU A 1 113 ? -13.289 -10.883 -18.894 1.00 82.06 113 GLU A O 1
ATOM 872 N N . SER A 1 114 ? -11.455 -10.090 -17.833 1.00 79.31 114 SER A N 1
ATOM 873 C CA . SER A 1 114 ? -10.745 -9.586 -19.011 1.00 79.31 114 SER A CA 1
ATOM 874 C C . SER A 1 114 ? -9.781 -10.618 -19.601 1.00 79.31 114 SER A C 1
ATOM 876 O O . SER A 1 114 ? -9.813 -10.870 -20.806 1.00 79.31 114 SER A O 1
ATOM 878 N N . LEU A 1 115 ? -8.947 -11.260 -18.774 1.00 82.50 115 LEU A N 1
ATOM 879 C CA . LEU A 1 115 ? -7.866 -12.136 -19.261 1.00 82.50 115 LEU A CA 1
ATOM 880 C C . LEU A 1 115 ? -8.251 -13.617 -19.390 1.00 82.50 115 LEU A C 1
ATOM 882 O O . LEU A 1 115 ? -7.537 -14.374 -20.048 1.00 82.50 115 LEU A O 1
ATOM 886 N N . LYS A 1 116 ? -9.361 -14.041 -18.772 1.00 87.69 116 LYS A N 1
ATOM 887 C CA . LYS A 1 116 ? -9.823 -15.443 -18.729 1.00 87.69 116 LYS A CA 1
ATOM 888 C C . LYS A 1 116 ? -8.732 -16.420 -18.259 1.00 87.69 116 LYS A C 1
ATOM 890 O O . LYS A 1 116 ? -8.664 -17.553 -18.736 1.00 87.69 116 LYS A O 1
ATOM 895 N N . ARG A 1 117 ? -7.887 -15.992 -17.317 1.00 86.44 117 ARG A N 1
ATOM 896 C CA . ARG A 1 117 ? -6.793 -16.790 -16.740 1.00 86.44 117 ARG A CA 1
ATOM 897 C C . ARG A 1 117 ? -6.663 -16.530 -15.234 1.00 86.44 117 ARG A C 1
ATOM 899 O O . ARG A 1 117 ? -7.165 -15.512 -14.778 1.00 86.44 117 ARG A O 1
ATOM 906 N N . PRO A 1 118 ? -6.028 -17.421 -14.455 1.00 87.44 118 PRO A N 1
ATOM 907 C CA . PRO A 1 118 ? -5.765 -17.176 -13.035 1.00 87.44 118 PRO A CA 1
ATOM 908 C C . PRO A 1 118 ? -4.809 -15.997 -12.806 1.00 87.44 118 PRO A C 1
ATOM 910 O O . PRO A 1 118 ? -4.058 -15.638 -13.712 1.00 87.44 118 PRO A O 1
ATOM 913 N N . ILE A 1 119 ? -4.801 -15.452 -11.584 1.00 92.31 119 ILE A N 1
ATOM 914 C CA . ILE A 1 119 ? -3.743 -14.538 -11.128 1.00 92.31 119 ILE A CA 1
ATOM 915 C C . ILE A 1 119 ? -2.379 -15.226 -11.245 1.00 92.31 119 ILE A C 1
ATOM 917 O O . ILE A 1 119 ? -2.222 -16.360 -10.788 1.00 92.31 119 ILE A O 1
ATOM 921 N N . ASP A 1 120 ? -1.413 -14.521 -11.834 1.00 92.44 120 ASP A N 1
ATOM 922 C CA . ASP A 1 120 ? -0.039 -14.990 -12.039 1.00 92.44 120 ASP A CA 1
ATOM 923 C C . ASP A 1 120 ? 1.041 -13.944 -11.697 1.00 92.44 120 ASP A C 1
ATOM 925 O O . ASP A 1 120 ? 2.211 -14.160 -12.013 1.00 92.44 120 ASP A O 1
ATOM 929 N N . PHE A 1 121 ? 0.675 -12.831 -11.047 1.00 96.12 121 PHE A N 1
ATOM 930 C CA . PHE A 1 121 ? 1.621 -11.774 -10.675 1.00 96.12 121 PHE A CA 1
ATOM 931 C C . PHE A 1 121 ? 2.231 -11.967 -9.278 1.00 96.12 121 PHE A C 1
ATOM 933 O O . PHE A 1 121 ? 1.720 -12.697 -8.424 1.00 96.12 121 PHE A O 1
ATOM 940 N N . LYS A 1 122 ? 3.322 -11.249 -9.024 1.00 98.12 122 LYS A N 1
ATOM 941 C CA . LYS A 1 122 ? 4.071 -11.207 -7.773 1.00 98.12 122 LYS A CA 1
ATOM 942 C C . LYS A 1 122 ? 4.141 -9.796 -7.214 1.00 98.12 122 LYS A C 1
ATOM 944 O O . LYS A 1 122 ? 4.122 -8.816 -7.954 1.00 98.12 122 LYS A O 1
ATOM 949 N N . ILE A 1 123 ? 4.258 -9.687 -5.894 1.00 97.81 123 ILE A N 1
ATOM 950 C CA . ILE A 1 123 ? 4.430 -8.420 -5.177 1.00 97.81 123 ILE A CA 1
ATOM 951 C C . ILE A 1 123 ? 5.896 -8.297 -4.754 1.00 97.81 123 ILE A C 1
ATOM 953 O O . ILE A 1 123 ? 6.418 -9.152 -4.038 1.00 97.81 123 ILE A O 1
ATOM 957 N N . HIS A 1 124 ? 6.558 -7.233 -5.205 1.00 97.19 124 HIS A N 1
ATOM 958 C CA . HIS A 1 124 ? 8.006 -7.032 -5.071 1.00 97.19 124 HIS A CA 1
ATOM 959 C C . HIS A 1 124 ? 8.378 -5.965 -4.044 1.00 97.19 124 HIS A C 1
ATOM 961 O O . HIS A 1 124 ? 9.514 -5.930 -3.575 1.00 97.19 124 HIS A O 1
ATOM 967 N N . TYR A 1 125 ? 7.449 -5.073 -3.715 1.00 95.00 125 TYR A N 1
ATOM 968 C CA . TYR A 1 125 ? 7.673 -3.972 -2.787 1.00 95.00 125 TYR A CA 1
ATOM 969 C C . TYR A 1 125 ? 6.350 -3.590 -2.128 1.00 95.00 125 TYR A C 1
ATOM 971 O O . TYR A 1 125 ? 5.311 -3.616 -2.789 1.00 95.00 125 TYR A O 1
ATOM 979 N N . ALA A 1 126 ? 6.401 -3.216 -0.855 1.00 93.88 126 ALA A N 1
ATOM 980 C CA . ALA A 1 126 ? 5.264 -2.737 -0.080 1.00 93.88 126 ALA A CA 1
ATOM 981 C C . ALA A 1 126 ? 5.646 -1.477 0.694 1.00 93.88 126 ALA A C 1
ATOM 983 O O . ALA A 1 126 ? 6.793 -1.319 1.105 1.00 93.88 126 ALA A O 1
ATOM 984 N N . LEU A 1 127 ? 4.672 -0.602 0.909 1.00 91.25 127 LEU A N 1
ATOM 985 C CA . LEU A 1 127 ? 4.802 0.626 1.674 1.00 91.25 127 LEU A CA 1
ATOM 986 C C . LEU A 1 127 ? 3.500 0.884 2.429 1.00 91.25 127 LEU A C 1
ATOM 988 O O . LEU A 1 127 ? 2.437 1.047 1.828 1.00 91.25 127 LEU A O 1
ATOM 992 N N . ALA A 1 128 ? 3.600 0.914 3.752 1.00 91.75 128 ALA A N 1
ATOM 993 C CA . ALA A 1 128 ? 2.521 1.348 4.622 1.00 91.75 128 ALA A CA 1
ATOM 994 C C . ALA A 1 128 ? 2.556 2.865 4.819 1.00 91.75 128 ALA A C 1
ATOM 996 O O . ALA A 1 128 ? 3.622 3.482 4.814 1.00 91.75 128 ALA A O 1
ATOM 997 N N . HIS A 1 129 ? 1.388 3.457 5.052 1.00 89.69 129 HIS A N 1
ATOM 998 C CA . HIS A 1 129 ? 1.277 4.856 5.428 1.00 89.69 129 HIS A CA 1
ATOM 999 C C . HIS A 1 129 ? 0.106 5.087 6.394 1.00 89.69 129 HIS A C 1
ATOM 1001 O O . HIS A 1 129 ? -1.042 4.732 6.117 1.00 89.69 129 HIS A O 1
ATOM 1007 N N . TYR A 1 130 ? 0.439 5.690 7.534 1.00 91.62 130 TYR A N 1
ATOM 1008 C CA . TYR A 1 130 ? -0.448 6.137 8.608 1.00 91.62 130 TYR A CA 1
ATOM 1009 C C . TYR A 1 130 ? 0.240 7.272 9.393 1.00 91.62 130 TYR A C 1
ATOM 1011 O O . TYR A 1 130 ? 1.426 7.558 9.164 1.00 91.62 130 TYR A O 1
ATOM 1019 N N . HIS A 1 131 ? -0.489 7.963 10.273 1.00 90.69 131 HIS A N 1
ATOM 1020 C CA . HIS A 1 131 ? 0.048 9.040 11.107 1.00 90.69 131 HIS A CA 1
ATOM 1021 C C . HIS A 1 131 ? 0.337 8.551 12.541 1.00 90.69 131 HIS A C 1
ATOM 1023 O O . HIS A 1 131 ? 0.612 7.374 12.773 1.00 90.69 131 HIS A O 1
ATOM 1029 N N . GLU A 1 132 ? 0.412 9.489 13.489 1.00 90.50 132 GLU A N 1
ATOM 1030 C CA . GLU A 1 132 ? 0.981 9.321 14.833 1.00 90.50 132 GLU A CA 1
ATOM 1031 C C . GLU A 1 132 ? 0.314 8.213 15.661 1.00 90.50 132 GLU A C 1
ATOM 1033 O O . GLU A 1 132 ? 0.966 7.579 16.487 1.00 90.50 132 GLU A O 1
ATOM 1038 N N . LEU A 1 133 ? -0.979 7.976 15.458 1.00 94.50 133 LEU A N 1
ATOM 1039 C CA . LEU A 1 133 ? -1.766 7.001 16.208 1.00 94.50 133 LEU A CA 1
ATOM 1040 C C . LEU A 1 133 ? -1.648 5.583 15.638 1.00 94.50 133 LEU A C 1
ATOM 1042 O O . LEU A 1 133 ? -2.157 4.642 16.255 1.00 94.50 133 LEU A O 1
ATOM 1046 N N . GLY A 1 134 ? -1.027 5.422 14.466 1.00 94.50 134 GLY A N 1
ATOM 1047 C CA . GLY A 1 134 ? -0.856 4.137 13.805 1.00 94.50 134 GLY A CA 1
ATOM 1048 C C . GLY A 1 134 ? 0.148 3.241 14.527 1.00 94.50 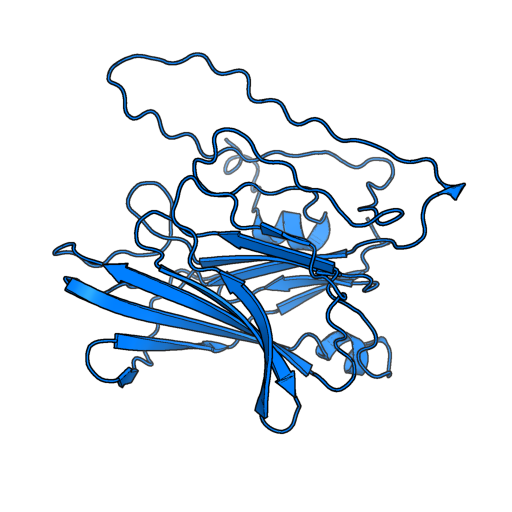134 GLY A C 1
ATOM 1049 O O . GLY A 1 134 ? 1.304 3.588 14.762 1.00 94.50 134 GLY A O 1
ATOM 1050 N N . THR A 1 135 ? -0.297 2.039 14.875 1.00 95.19 135 THR A N 1
ATOM 1051 C CA . THR A 1 135 ? 0.510 1.029 15.573 1.00 95.19 135 THR A CA 1
ATOM 1052 C C . THR A 1 135 ? 0.969 -0.099 14.658 1.00 95.19 135 THR A C 1
ATOM 1054 O O . THR A 1 135 ? 1.818 -0.901 15.054 1.00 95.19 135 THR A O 1
ATOM 1057 N N . GLY A 1 136 ? 0.424 -0.175 13.444 1.00 95.19 136 GLY A N 1
ATOM 1058 C CA . GLY A 1 136 ? 0.868 -1.123 12.438 1.00 95.19 136 GLY A CA 1
ATOM 1059 C C . GLY A 1 136 ? -0.045 -1.212 11.225 1.00 95.19 136 GLY A C 1
ATOM 1060 O O . GLY A 1 136 ? -1.170 -0.710 11.211 1.00 95.19 136 GLY A O 1
ATOM 1061 N N . LEU A 1 137 ? 0.460 -1.903 10.210 1.00 96.75 137 LEU A N 1
ATOM 1062 C CA . LEU A 1 137 ? -0.283 -2.272 9.015 1.00 96.75 137 LEU A CA 1
ATOM 1063 C C . LEU A 1 137 ? 0.079 -3.701 8.614 1.00 96.75 137 LEU A C 1
ATOM 1065 O O . LEU A 1 137 ? 1.247 -4.097 8.667 1.00 96.75 137 LEU A O 1
ATOM 1069 N N . THR A 1 138 ? -0.917 -4.468 8.182 1.00 98.06 138 THR A N 1
ATOM 1070 C CA . THR A 1 138 ? -0.739 -5.817 7.634 1.00 98.06 138 THR A CA 1
ATOM 1071 C C . THR A 1 138 ? -1.451 -5.935 6.297 1.00 98.06 138 THR A C 1
ATOM 1073 O O . THR A 1 138 ? -2.599 -5.511 6.160 1.00 98.06 138 THR A O 1
ATOM 1076 N N . ILE A 1 139 ? -0.769 -6.551 5.335 1.00 98.31 139 ILE A N 1
ATOM 1077 C CA . ILE A 1 139 ? -1.330 -6.996 4.064 1.00 98.31 139 ILE A CA 1
ATOM 1078 C C . ILE A 1 139 ? -1.329 -8.513 4.040 1.00 98.31 139 ILE A C 1
ATOM 1080 O O . ILE A 1 139 ? -0.287 -9.146 4.232 1.00 98.31 139 ILE A O 1
ATOM 1084 N N . GLU A 1 140 ? -2.490 -9.084 3.762 1.00 98.56 140 GLU A N 1
ATOM 1085 C CA . GLU A 1 140 ? -2.676 -10.519 3.598 1.00 98.56 140 GLU A CA 1
ATOM 1086 C C . GLU A 1 140 ? -3.176 -10.817 2.184 1.00 98.56 140 GLU A C 1
ATOM 1088 O O . GLU A 1 140 ? -4.032 -10.105 1.659 1.00 98.56 140 GLU A O 1
ATOM 1093 N N . ALA A 1 141 ? -2.677 -11.886 1.573 1.00 98.38 141 ALA A N 1
ATOM 1094 C CA . ALA A 1 141 ? -3.259 -12.458 0.370 1.00 98.38 141 ALA A CA 1
ATOM 1095 C C . ALA A 1 141 ? -4.276 -13.519 0.788 1.00 98.38 141 ALA A C 1
ATOM 1097 O O . ALA A 1 141 ? -3.958 -14.409 1.574 1.00 98.38 141 ALA A O 1
ATOM 1098 N N . VAL A 1 142 ? -5.500 -13.432 0.273 1.00 98.00 142 VAL A N 1
ATOM 1099 C CA . VAL A 1 142 ? -6.623 -14.283 0.688 1.00 98.00 142 VAL A CA 1
ATOM 1100 C C . VAL A 1 142 ? -7.012 -15.228 -0.446 1.00 98.00 142 VAL A C 1
ATOM 1102 O O . VAL A 1 142 ? -7.264 -14.803 -1.579 1.00 98.00 142 VAL A O 1
ATOM 1105 N N . LYS A 1 143 ? -7.052 -16.524 -0.135 1.00 96.81 143 LYS A N 1
ATOM 1106 C CA . LYS A 1 143 ? -7.471 -17.617 -1.022 1.00 96.81 143 LYS A CA 1
ATOM 1107 C C . LYS A 1 143 ? -8.999 -17.647 -1.163 1.00 96.81 143 LYS A C 1
ATOM 1109 O O . LYS A 1 143 ? -9.703 -17.162 -0.277 1.00 96.81 143 LYS A O 1
ATOM 1114 N N . PRO A 1 144 ? -9.547 -18.310 -2.201 1.00 94.81 144 PRO A N 1
ATOM 1115 C CA . PRO A 1 144 ? -10.996 -18.505 -2.325 1.00 94.81 144 PRO A CA 1
ATOM 1116 C C . PRO A 1 144 ? -11.623 -19.235 -1.122 1.00 94.81 144 PRO A C 1
ATOM 1118 O O . PRO A 1 144 ? -12.803 -19.065 -0.834 1.00 94.81 144 PRO A O 1
ATOM 1121 N N . SER A 1 145 ? -10.837 -20.055 -0.412 1.00 96.12 145 SER A N 1
ATOM 1122 C CA . SER A 1 145 ? -11.253 -20.744 0.817 1.00 96.12 145 SER A CA 1
ATOM 1123 C C . SER A 1 145 ? -11.396 -19.818 2.033 1.00 96.12 145 SER A C 1
ATOM 1125 O O . SER A 1 145 ? -11.912 -20.256 3.058 1.00 96.12 145 SER A O 1
ATOM 1127 N N . GLY A 1 146 ? -10.916 -18.572 1.946 1.00 95.62 146 GLY A N 1
ATOM 1128 C CA . GLY A 1 146 ? -10.813 -17.626 3.060 1.00 95.62 146 GLY A CA 1
ATOM 1129 C C . GLY A 1 146 ? -9.522 -17.747 3.879 1.00 95.62 146 GLY A C 1
ATOM 1130 O O . GLY A 1 146 ? -9.270 -16.903 4.737 1.00 95.62 146 GLY A O 1
ATOM 1131 N N . GLU A 1 147 ? -8.692 -18.760 3.617 1.00 97.62 147 GLU A N 1
ATOM 1132 C CA . GLU A 1 147 ? -7.342 -18.856 4.183 1.00 97.62 147 GLU A CA 1
ATOM 1133 C C . GLU A 1 147 ? -6.484 -17.688 3.685 1.00 97.62 147 GLU A C 1
ATOM 1135 O O . GLU A 1 147 ? -6.569 -17.312 2.514 1.00 97.62 147 GLU A O 1
ATOM 1140 N N . ALA A 1 148 ? -5.676 -17.112 4.572 1.00 98.12 148 ALA A N 1
ATOM 1141 C CA . ALA A 1 148 ? -4.888 -15.929 4.275 1.00 98.12 148 ALA A CA 1
ATOM 1142 C C . ALA A 1 148 ? -3.427 -16.114 4.689 1.00 98.12 148 ALA A C 1
ATOM 1144 O O . ALA A 1 148 ? -3.144 -16.679 5.746 1.00 98.12 148 ALA A O 1
ATOM 1145 N N . ASP A 1 149 ? -2.526 -15.600 3.859 1.00 98.50 149 ASP A N 1
ATOM 1146 C CA . ASP A 1 149 ? -1.084 -15.610 4.078 1.00 98.50 149 ASP A CA 1
ATOM 1147 C C . ASP A 1 149 ? -0.568 -14.165 4.130 1.00 98.50 149 ASP A C 1
ATOM 1149 O O . ASP A 1 149 ? -1.004 -13.305 3.361 1.00 98.50 149 ASP A O 1
ATOM 1153 N N . ILE A 1 150 ? 0.351 -13.869 5.053 1.00 98.31 150 ILE A N 1
ATOM 1154 C CA . ILE A 1 150 ? 0.892 -12.512 5.220 1.00 98.31 150 ILE A CA 1
ATOM 1155 C C . ILE A 1 150 ? 1.840 -12.198 4.059 1.00 98.31 150 ILE A C 1
ATOM 1157 O O . ILE A 1 150 ? 2.851 -12.872 3.869 1.00 98.31 150 ILE A O 1
ATOM 1161 N N . VAL A 1 151 ? 1.536 -11.125 3.333 1.00 98.06 151 VAL A N 1
ATOM 1162 C CA . VAL A 1 151 ? 2.384 -10.551 2.279 1.00 98.06 151 VAL A CA 1
ATOM 1163 C C . VAL A 1 151 ? 3.394 -9.588 2.890 1.00 98.06 151 VAL A C 1
ATOM 1165 O O . VAL A 1 151 ? 4.580 -9.612 2.568 1.00 98.06 151 VAL A O 1
ATOM 1168 N N . TYR A 1 152 ? 2.906 -8.715 3.768 1.00 97.12 152 TYR A N 1
ATOM 1169 C CA . TYR A 1 152 ? 3.683 -7.646 4.374 1.00 97.12 152 TYR A CA 1
ATOM 1170 C C . TYR A 1 152 ? 3.100 -7.283 5.737 1.00 97.12 152 TYR A C 1
ATOM 1172 O O . TYR A 1 152 ? 1.885 -7.294 5.932 1.00 97.12 152 TYR A O 1
ATOM 1180 N N . THR A 1 153 ? 3.961 -6.928 6.684 1.00 96.31 153 THR A N 1
ATOM 1181 C CA . THR A 1 153 ? 3.526 -6.331 7.943 1.00 96.31 153 THR A CA 1
ATOM 1182 C C . THR A 1 153 ? 4.572 -5.363 8.457 1.00 96.31 153 THR A C 1
ATOM 1184 O O . THR A 1 153 ? 5.773 -5.599 8.321 1.00 96.31 153 THR A O 1
ATOM 1187 N N . THR A 1 154 ? 4.108 -4.291 9.083 1.00 92.75 154 THR A N 1
ATOM 1188 C CA . THR A 1 154 ? 4.961 -3.384 9.832 1.00 92.75 154 THR A CA 1
ATOM 1189 C C . THR A 1 154 ? 4.302 -2.933 11.127 1.00 92.75 154 THR A C 1
ATOM 1191 O O . THR A 1 154 ? 3.079 -2.912 11.253 1.00 92.75 154 THR A O 1
ATOM 1194 N N . LYS A 1 155 ? 5.152 -2.583 12.094 1.00 92.06 155 LYS A N 1
ATOM 1195 C CA . LYS A 1 155 ? 4.808 -1.937 13.371 1.00 92.06 155 LYS A CA 1
ATOM 1196 C C . LYS A 1 155 ? 5.622 -0.660 13.600 1.00 92.06 155 LYS A C 1
ATOM 1198 O O . LYS A 1 155 ? 5.685 -0.148 14.717 1.00 92.06 155 LYS A O 1
ATOM 1203 N N . THR A 1 156 ? 6.313 -0.205 12.556 1.00 83.44 156 THR A N 1
ATOM 1204 C CA . THR A 1 156 ? 7.116 1.021 12.551 1.00 83.44 156 THR A CA 1
ATOM 1205 C C . THR A 1 156 ? 6.265 2.216 12.944 1.00 83.44 156 THR A C 1
ATOM 1207 O O . THR A 1 156 ? 5.060 2.235 12.698 1.00 83.44 156 THR A O 1
ATOM 1210 N N . GLN A 1 157 ? 6.879 3.204 13.576 1.00 79.62 157 GLN A N 1
ATOM 1211 C CA . GLN A 1 157 ? 6.177 4.404 14.017 1.00 79.62 157 GLN A CA 1
ATOM 1212 C C . GLN A 1 157 ? 6.437 5.551 13.035 1.00 79.62 157 GLN A C 1
ATOM 1214 O O . GLN A 1 157 ? 7.269 5.443 12.132 1.00 79.62 157 GLN A O 1
ATOM 1219 N N . VAL A 1 158 ? 5.715 6.660 13.198 1.00 75.50 158 VAL A N 1
ATOM 1220 C CA . VAL A 1 158 ? 5.973 7.881 12.422 1.00 75.50 158 VAL A CA 1
ATOM 1221 C C . VAL A 1 158 ? 7.440 8.301 12.561 1.00 75.50 158 VAL A C 1
ATOM 1223 O O . VAL A 1 158 ? 7.998 8.288 13.657 1.00 75.50 158 VAL A O 1
ATOM 1226 N N . GLY A 1 159 ? 8.056 8.684 11.439 1.00 71.44 159 GLY A N 1
ATOM 1227 C CA . GLY A 1 159 ? 9.478 9.025 11.348 1.00 71.44 159 GLY A CA 1
ATOM 1228 C C . GLY A 1 159 ? 10.385 7.876 10.891 1.00 71.44 159 GLY A C 1
ATOM 1229 O O . GLY A 1 159 ? 11.496 8.146 10.434 1.00 71.44 159 GLY A O 1
ATOM 1230 N N . ASP A 1 160 ? 9.916 6.626 10.939 1.00 77.50 160 ASP A N 1
ATOM 1231 C CA . ASP A 1 160 ? 10.623 5.472 10.374 1.00 77.50 160 ASP A CA 1
ATOM 1232 C C . ASP A 1 160 ? 10.302 5.288 8.884 1.00 77.50 160 ASP A C 1
ATOM 1234 O O . ASP A 1 160 ? 9.259 5.717 8.393 1.00 77.50 160 ASP A O 1
ATOM 1238 N N . VAL A 1 161 ? 11.165 4.577 8.159 1.00 79.31 161 VAL A N 1
ATOM 1239 C CA . VAL A 1 161 ? 10.839 4.062 6.820 1.00 79.31 161 VAL A CA 1
ATOM 1240 C C . VAL A 1 161 ? 9.818 2.930 6.969 1.00 79.31 161 VAL A C 1
ATOM 1242 O O . VAL A 1 161 ? 10.091 1.931 7.633 1.00 79.31 161 VAL A O 1
ATOM 1245 N N . MET A 1 162 ? 8.646 3.082 6.347 1.00 84.12 162 MET A N 1
ATOM 1246 C CA . MET A 1 162 ? 7.517 2.142 6.458 1.00 84.12 162 MET A CA 1
ATOM 1247 C C . MET A 1 162 ? 7.320 1.291 5.198 1.00 84.12 162 MET A C 1
ATOM 1249 O O . MET A 1 162 ? 6.275 0.668 5.022 1.00 84.12 162 MET A O 1
ATOM 1253 N N . GLY A 1 163 ? 8.304 1.279 4.298 1.00 87.69 163 GLY A N 1
ATOM 1254 C CA . GLY A 1 163 ? 8.280 0.491 3.074 1.00 87.69 163 GLY A CA 1
ATOM 1255 C C . GLY A 1 163 ? 9.577 -0.259 2.822 1.00 87.69 163 GLY A C 1
ATOM 1256 O O . GLY A 1 163 ? 10.620 0.020 3.411 1.00 87.69 163 GLY A O 1
ATOM 1257 N N . GLY A 1 164 ? 9.510 -1.257 1.950 1.00 90.06 164 GLY A N 1
ATOM 1258 C CA . GLY A 1 164 ? 10.666 -2.062 1.599 1.00 90.06 164 GLY A CA 1
ATOM 1259 C C . GLY A 1 164 ? 10.380 -3.128 0.545 1.00 90.06 164 GLY A C 1
ATOM 1260 O O . GLY A 1 164 ? 9.219 -3.427 0.242 1.00 90.06 164 GLY A O 1
ATOM 1261 N N . PRO A 1 165 ? 11.448 -3.717 -0.021 1.00 93.38 165 PRO A N 1
ATOM 1262 C CA . PRO A 1 165 ? 11.320 -4.838 -0.935 1.00 93.38 165 PRO A CA 1
ATOM 1263 C C . PRO A 1 165 ? 10.768 -6.067 -0.206 1.00 93.38 165 PRO A C 1
ATOM 1265 O O . PRO A 1 165 ? 11.112 -6.339 0.945 1.00 93.38 165 PRO A O 1
ATOM 1268 N N . ILE A 1 166 ? 9.953 -6.842 -0.913 1.00 95.25 166 ILE A N 1
ATOM 1269 C CA . ILE A 1 166 ? 9.458 -8.142 -0.465 1.00 95.25 166 ILE A CA 1
ATOM 1270 C C . ILE A 1 166 ? 10.393 -9.206 -1.040 1.00 95.25 166 ILE A C 1
ATOM 1272 O O . ILE A 1 166 ? 10.508 -9.354 -2.258 1.00 95.25 166 ILE A O 1
ATOM 1276 N N . ALA A 1 167 ? 11.107 -9.912 -0.162 1.00 92.19 167 ALA A N 1
ATOM 1277 C CA . ALA A 1 167 ? 12.121 -10.891 -0.541 1.00 92.19 167 ALA A CA 1
ATOM 1278 C C . ALA A 1 167 ? 11.914 -12.223 0.215 1.00 92.19 167 ALA A C 1
ATOM 1280 O O . ALA A 1 167 ? 12.046 -12.242 1.440 1.00 92.19 167 ALA A O 1
ATOM 1281 N N . PRO A 1 168 ? 11.646 -13.344 -0.488 1.00 94.69 168 PRO A N 1
ATOM 1282 C CA . PRO A 1 168 ? 11.342 -13.419 -1.923 1.00 94.69 168 PRO A CA 1
ATOM 1283 C C . PRO A 1 168 ? 10.052 -12.658 -2.263 1.00 94.69 168 PRO A C 1
ATOM 1285 O O . PRO A 1 168 ? 9.213 -12.481 -1.386 1.00 94.69 168 PRO A O 1
ATOM 1288 N N . ALA A 1 169 ? 9.890 -12.232 -3.521 1.00 97.62 169 ALA A N 1
ATOM 1289 C CA . ALA A 1 169 ? 8.641 -11.614 -3.969 1.00 97.62 169 ALA A CA 1
ATOM 1290 C C . ALA A 1 169 ? 7.456 -12.547 -3.674 1.00 97.62 169 ALA A C 1
ATOM 1292 O O . ALA A 1 169 ? 7.562 -13.764 -3.866 1.00 97.62 169 ALA A O 1
ATOM 1293 N N . PHE A 1 170 ? 6.344 -11.987 -3.201 1.00 98.44 170 PHE A N 1
ATOM 1294 C CA . PHE A 1 170 ? 5.174 -12.777 -2.828 1.00 98.44 170 PHE A CA 1
ATOM 1295 C C . PHE A 1 170 ? 4.401 -13.187 -4.081 1.00 98.44 170 PHE A C 1
ATOM 1297 O O . PHE A 1 170 ? 3.999 -12.321 -4.851 1.00 98.44 170 PHE A O 1
ATOM 1304 N N . ASP A 1 171 ? 4.186 -14.484 -4.282 1.00 98.00 171 ASP A N 1
ATOM 1305 C CA . ASP A 1 171 ? 3.469 -15.026 -5.439 1.00 98.00 171 ASP A CA 1
ATOM 1306 C C . ASP A 1 171 ? 1.960 -15.081 -5.174 1.00 98.00 171 ASP A C 1
ATOM 1308 O O . ASP A 1 171 ? 1.513 -15.767 -4.253 1.00 98.00 171 ASP A O 1
ATOM 1312 N N . MET A 1 172 ? 1.172 -14.363 -5.980 1.00 97.81 172 MET A N 1
ATOM 1313 C CA . MET A 1 172 ? -0.286 -14.309 -5.836 1.00 97.81 172 MET A CA 1
ATOM 1314 C C . MET A 1 172 ? -1.012 -15.488 -6.501 1.00 97.81 172 MET A C 1
ATOM 1316 O O . MET A 1 172 ? -2.245 -15.549 -6.465 1.00 97.81 172 MET A O 1
ATOM 1320 N N . THR A 1 173 ? -0.290 -16.462 -7.060 1.00 96.38 173 THR A N 1
ATOM 1321 C CA . THR A 1 173 ? -0.885 -17.674 -7.630 1.00 96.38 173 THR A CA 1
ATOM 1322 C C . THR A 1 173 ? -1.739 -18.413 -6.594 1.00 96.38 173 THR A C 1
ATOM 1324 O O . THR A 1 173 ? -1.267 -18.819 -5.534 1.00 96.38 173 THR A O 1
ATOM 1327 N N . GLY A 1 174 ? -3.015 -18.632 -6.923 1.00 95.25 174 GLY A N 1
ATOM 1328 C CA . GLY A 1 174 ? -3.975 -19.332 -6.060 1.00 95.25 174 GLY A CA 1
ATOM 1329 C C . GLY A 1 174 ? -4.695 -18.447 -5.034 1.00 95.25 174 GLY A C 1
ATOM 1330 O O . GLY A 1 174 ? -5.614 -18.928 -4.367 1.00 95.25 174 GLY A O 1
ATOM 1331 N N . TYR A 1 175 ? -4.338 -17.165 -4.944 1.00 97.19 175 TYR A N 1
ATOM 1332 C CA . TYR A 1 175 ? -5.064 -16.162 -4.165 1.00 97.19 175 TYR A CA 1
ATOM 1333 C C . TYR A 1 175 ? -6.059 -15.405 -5.050 1.00 97.19 175 TYR A C 1
ATOM 1335 O O . TYR A 1 175 ? -6.051 -15.532 -6.274 1.00 97.19 175 TYR A O 1
ATOM 1343 N N . GLN A 1 176 ? -6.955 -14.645 -4.423 1.00 95.00 176 GLN A N 1
ATOM 1344 C CA . GLN A 1 176 ? -7.941 -13.819 -5.126 1.00 95.00 176 GLN A CA 1
ATOM 1345 C C . GLN A 1 176 ? -7.981 -12.384 -4.617 1.00 95.00 176 GLN A C 1
ATOM 1347 O O . GLN A 1 176 ? -8.144 -11.459 -5.407 1.00 95.00 176 GLN A O 1
ATOM 1352 N N . LYS A 1 177 ? -7.813 -12.188 -3.307 1.00 96.00 177 LYS A N 1
ATOM 1353 C CA . LYS A 1 177 ? -7.937 -10.866 -2.696 1.00 96.00 177 LYS A CA 1
ATOM 1354 C C . LYS A 1 177 ? -6.668 -10.442 -1.984 1.00 96.00 177 LYS A C 1
ATOM 1356 O O . LYS A 1 177 ? -5.888 -11.280 -1.536 1.00 96.00 177 LYS A O 1
ATOM 1361 N N . LEU A 1 178 ? -6.529 -9.135 -1.813 1.00 97.62 178 LEU A N 1
ATOM 1362 C CA . LEU A 1 178 ? -5.628 -8.535 -0.841 1.00 97.62 178 LEU A CA 1
ATOM 1363 C C . LEU A 1 178 ? -6.458 -7.920 0.285 1.00 97.62 178 LEU A C 1
ATOM 1365 O O . LEU A 1 178 ? -7.347 -7.107 0.028 1.00 97.62 178 LEU A O 1
ATOM 1369 N N . ARG A 1 179 ? -6.167 -8.302 1.529 1.00 97.88 179 ARG A N 1
ATOM 1370 C CA . ARG A 1 179 ? -6.733 -7.683 2.727 1.00 97.88 179 ARG A CA 1
ATOM 1371 C C . ARG A 1 179 ? -5.722 -6.706 3.304 1.00 97.88 179 ARG A C 1
ATOM 1373 O O . ARG A 1 179 ? -4.658 -7.123 3.753 1.00 97.88 179 ARG A O 1
ATOM 1380 N N . MET A 1 180 ? -6.068 -5.424 3.326 1.00 97.62 180 MET A N 1
ATOM 1381 C CA . MET A 1 180 ? -5.322 -4.406 4.062 1.00 97.62 180 MET A CA 1
ATOM 1382 C C . MET A 1 180 ? -5.939 -4.228 5.443 1.00 97.62 180 MET A C 1
ATOM 1384 O O . MET A 1 180 ? -7.153 -4.102 5.558 1.00 97.62 180 MET A O 1
ATOM 1388 N N . SER A 1 181 ? -5.109 -4.202 6.481 1.00 97.62 181 SER A N 1
ATOM 1389 C CA . SER A 1 181 ? -5.506 -3.910 7.858 1.00 97.62 181 SER A CA 1
ATOM 1390 C C . SER A 1 181 ? -4.604 -2.843 8.462 1.00 97.62 181 SER A C 1
ATOM 1392 O O . SER A 1 181 ? -3.400 -3.066 8.541 1.00 97.62 181 SER A O 1
ATOM 1394 N N . CYS A 1 182 ? -5.175 -1.741 8.943 1.00 97.25 182 CYS A N 1
ATOM 1395 C CA . CYS A 1 182 ? -4.462 -0.734 9.731 1.00 97.25 182 CYS A CA 1
ATOM 1396 C C . CYS A 1 182 ? -4.877 -0.819 11.197 1.00 97.25 182 CYS A C 1
ATOM 1398 O O . CYS A 1 182 ? -6.064 -0.960 11.509 1.00 97.25 182 CYS A O 1
ATOM 1400 N N . GLU A 1 183 ? -3.901 -0.724 12.089 1.00 97.19 183 GLU A N 1
ATOM 1401 C CA . GLU A 1 183 ? -4.083 -0.786 13.534 1.00 97.19 183 GLU A CA 1
ATOM 1402 C C . GLU A 1 183 ? -3.709 0.553 14.161 1.00 97.19 183 GLU A C 1
ATOM 1404 O O . GLU A 1 183 ? -2.709 1.163 13.784 1.00 97.19 183 GLU A O 1
ATOM 1409 N N . PHE A 1 184 ? -4.502 0.992 15.136 1.00 97.06 184 PHE A N 1
ATOM 1410 C CA . PHE A 1 184 ? -4.331 2.276 15.803 1.00 97.06 184 PHE A CA 1
ATOM 1411 C C . PHE A 1 184 ? -4.555 2.174 17.309 1.00 97.06 184 PHE A C 1
ATOM 1413 O O . PHE A 1 184 ? -5.305 1.319 17.794 1.00 97.06 184 PHE A O 1
ATOM 1420 N N . TYR A 1 185 ? -3.993 3.132 18.043 1.00 97.12 185 TYR A N 1
ATOM 1421 C CA . TYR A 1 185 ? -4.408 3.457 19.403 1.00 97.12 185 TYR A CA 1
ATOM 1422 C C . TYR A 1 185 ? -4.638 4.960 19.533 1.00 97.12 185 TYR A C 1
ATOM 1424 O O . TYR A 1 185 ? -3.719 5.751 19.347 1.00 97.12 185 TYR A O 1
ATOM 1432 N N . ASN A 1 186 ? -5.859 5.354 19.894 1.00 97.19 186 ASN A N 1
ATOM 1433 C CA . ASN A 1 186 ? -6.201 6.753 20.117 1.00 97.19 186 ASN A CA 1
ATOM 1434 C C . ASN A 1 186 ? -6.228 7.057 21.629 1.00 97.19 186 ASN A C 1
ATOM 1436 O O . ASN A 1 186 ? -7.213 6.730 22.289 1.00 97.19 186 ASN A O 1
ATOM 1440 N N . PRO A 1 187 ? -5.191 7.698 22.206 1.00 97.12 187 PRO A N 1
ATOM 1441 C CA . PRO A 1 187 ? -5.163 8.087 23.620 1.00 97.12 187 PRO A CA 1
ATOM 1442 C C . PRO A 1 187 ? -5.958 9.368 23.910 1.00 97.12 187 PRO A C 1
ATOM 1444 O O . PRO A 1 187 ? -5.977 9.845 25.044 1.00 97.12 187 PRO A O 1
ATOM 1447 N N . ARG A 1 188 ? -6.540 9.998 22.886 1.00 97.31 188 ARG A N 1
ATOM 1448 C CA . ARG A 1 188 ? -7.196 11.299 23.007 1.00 97.31 188 ARG A CA 1
ATOM 1449 C C . ARG A 1 188 ? -8.618 11.119 23.543 1.00 97.31 188 ARG A C 1
ATOM 1451 O O . ARG A 1 188 ? -9.177 10.024 23.558 1.00 97.31 188 ARG A O 1
ATOM 1458 N N . SER A 1 189 ? -9.227 12.221 23.974 1.00 97.38 189 SER A N 1
ATOM 1459 C CA . SER A 1 189 ? -10.614 12.257 24.462 1.00 97.38 189 SER A CA 1
ATOM 1460 C C . SER A 1 189 ? -11.658 12.462 23.360 1.00 97.38 1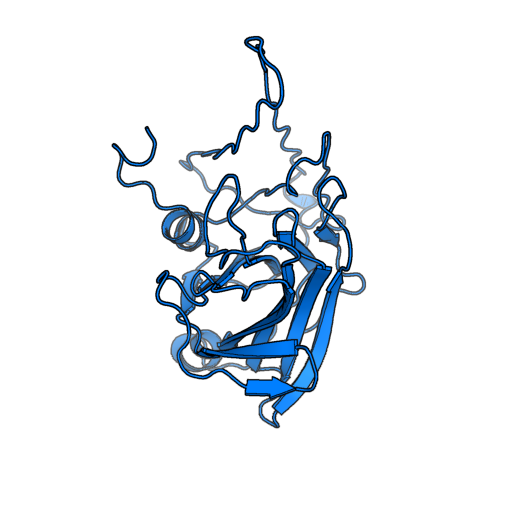89 SER A C 1
ATOM 1462 O O . SER A 1 189 ? -12.850 12.501 23.656 1.00 97.38 189 SER A O 1
ATOM 1464 N N . GLN A 1 190 ? -11.224 12.596 22.107 1.00 96.69 190 GLN A N 1
ATOM 1465 C CA . GLN A 1 190 ? -12.074 12.833 20.943 1.00 96.69 190 GLN A CA 1
ATOM 1466 C C . GLN A 1 190 ? -11.901 11.732 19.900 1.00 96.69 190 GLN A C 1
ATOM 1468 O O . GLN A 1 190 ? -10.860 11.072 19.859 1.00 96.69 190 GLN A O 1
ATOM 1473 N N . VAL A 1 191 ? -12.922 11.559 19.060 1.00 95.94 191 VAL A N 1
ATOM 1474 C CA . VAL A 1 191 ? -12.836 10.693 17.880 1.00 95.94 191 VAL A CA 1
ATOM 1475 C C . VAL A 1 191 ? -11.855 11.310 16.884 1.00 95.94 191 VAL A C 1
ATOM 1477 O O . VAL A 1 191 ? -11.852 12.527 16.704 1.00 95.94 191 VAL A O 1
ATOM 1480 N N . VAL A 1 192 ? -11.024 10.476 16.260 1.00 97.06 192 VAL A N 1
ATOM 1481 C CA . VAL A 1 192 ? -10.096 10.882 15.194 1.00 97.06 192 VAL A CA 1
ATOM 1482 C C . VAL A 1 192 ? -10.522 10.207 13.893 1.00 97.06 192 VAL A C 1
ATOM 1484 O O . VAL A 1 192 ? -10.754 9.000 13.885 1.00 97.06 192 VAL A O 1
ATOM 1487 N N . GLY A 1 193 ? -10.682 10.982 12.825 1.00 96.06 193 GLY A N 1
ATOM 1488 C CA . GLY A 1 193 ? -11.122 10.501 11.517 1.00 96.06 193 GLY A CA 1
ATOM 1489 C C . GLY A 1 193 ? -9.987 10.419 10.501 1.00 96.06 193 GLY A C 1
ATOM 1490 O O . GLY A 1 193 ? -8.808 10.458 10.859 1.00 96.06 193 GLY A O 1
ATOM 1491 N N . TRP A 1 194 ? -10.360 10.308 9.228 1.00 94.12 194 TRP A N 1
ATOM 1492 C CA . TRP A 1 194 ? -9.428 10.394 8.110 1.00 94.12 194 TRP A CA 1
ATOM 1493 C C . TRP A 1 194 ? -9.036 11.847 7.827 1.00 94.12 194 TRP A C 1
ATOM 1495 O O . TRP A 1 194 ? -9.866 12.751 7.904 1.00 94.12 194 TRP A O 1
ATOM 1505 N N . GLY A 1 195 ? -7.772 12.080 7.478 1.00 88.88 195 GLY A N 1
ATOM 1506 C CA . GLY A 1 195 ? -7.321 13.368 6.962 1.00 88.88 195 GLY A CA 1
ATOM 1507 C C . GLY A 1 195 ? -5.875 13.691 7.308 1.00 88.88 195 GLY A C 1
ATOM 1508 O O . GLY A 1 195 ? -5.107 12.841 7.744 1.00 88.88 195 GLY A O 1
ATOM 1509 N N . ILE A 1 196 ? -5.506 14.958 7.125 1.00 84.62 196 ILE A N 1
ATOM 1510 C CA . ILE A 1 196 ? -4.175 15.497 7.437 1.00 84.62 196 ILE A CA 1
ATOM 1511 C C . ILE A 1 196 ? -4.138 16.188 8.809 1.00 84.62 196 ILE A C 1
ATOM 1513 O O . ILE A 1 196 ? -5.172 16.506 9.393 1.00 84.62 196 ILE A O 1
ATOM 1517 N N . GLY A 1 197 ? -2.935 16.491 9.302 1.00 84.88 197 GLY A N 1
ATOM 1518 C CA . GLY A 1 197 ? -2.749 17.249 10.540 1.00 84.88 197 GLY A CA 1
ATOM 1519 C C . GLY A 1 197 ? -2.906 16.370 11.774 1.00 84.88 197 GLY A C 1
ATOM 1520 O O . GLY A 1 197 ? -2.080 15.494 12.004 1.00 84.88 197 GLY A O 1
ATOM 1521 N N . ASP A 1 198 ? -3.937 16.626 12.578 1.00 87.94 198 ASP A N 1
ATOM 1522 C CA . ASP A 1 198 ? -4.244 15.834 13.772 1.00 87.94 198 ASP A CA 1
ATOM 1523 C C . ASP A 1 198 ? -5.158 14.629 13.483 1.00 87.94 198 ASP A C 1
ATOM 1525 O O . ASP A 1 198 ? -5.517 13.907 14.413 1.00 87.94 198 ASP A O 1
ATOM 1529 N N . GLN A 1 199 ? -5.518 14.402 12.220 1.00 93.19 199 GLN A N 1
ATOM 1530 C CA . GLN A 1 199 ? -6.277 13.237 11.763 1.00 93.19 199 GLN A CA 1
ATOM 1531 C C . GLN A 1 199 ? -5.358 12.061 11.390 1.00 93.19 199 GLN A C 1
ATOM 1533 O O . GLN A 1 199 ? -4.132 12.179 11.436 1.00 93.19 199 GLN A O 1
ATOM 1538 N N . GLU A 1 200 ? -5.943 10.921 11.024 1.00 93.31 200 GLU A N 1
ATOM 1539 C CA . GLU A 1 200 ? -5.223 9.700 10.651 1.00 93.31 200 GLU A CA 1
ATOM 1540 C C . GLU A 1 200 ? -5.364 9.326 9.175 1.00 93.31 200 GLU A C 1
ATOM 1542 O O . GLU A 1 200 ? -6.240 9.807 8.460 1.00 93.31 200 GLU A O 1
ATOM 1547 N N . MET A 1 201 ? -4.496 8.419 8.730 1.00 93.12 201 MET A N 1
ATOM 1548 C CA . MET A 1 201 ? -4.590 7.780 7.420 1.00 93.12 201 MET A CA 1
ATOM 1549 C C . MET A 1 201 ? -4.378 6.271 7.533 1.00 93.12 201 MET A C 1
ATOM 1551 O O . MET A 1 201 ? -3.734 5.773 8.450 1.00 93.12 201 MET A O 1
ATOM 1555 N N . CYS A 1 202 ? -4.926 5.544 6.568 1.00 94.19 202 CYS A N 1
ATOM 1556 C CA . CYS A 1 202 ? -4.727 4.113 6.373 1.00 94.19 202 CYS A CA 1
ATOM 1557 C C . CYS A 1 202 ? -4.526 3.863 4.880 1.00 94.19 202 CYS A C 1
ATOM 1559 O O . CYS A 1 202 ? -5.499 3.740 4.133 1.00 94.19 202 CYS A O 1
ATOM 1561 N N . VAL A 1 203 ? -3.269 3.859 4.441 1.00 91.94 203 VAL A N 1
ATOM 1562 C CA . VAL A 1 203 ? -2.889 3.742 3.030 1.00 91.94 203 VAL A CA 1
ATOM 1563 C C . VAL A 1 203 ? -1.850 2.642 2.857 1.00 91.94 203 VAL A C 1
ATOM 1565 O O . VAL A 1 203 ? -0.917 2.498 3.650 1.00 91.94 203 VAL A O 1
ATOM 1568 N N . PHE A 1 204 ? -1.999 1.886 1.779 1.00 92.75 204 PHE A N 1
ATOM 1569 C CA . PHE A 1 204 ? -1.053 0.883 1.332 1.00 92.75 204 PHE A CA 1
ATOM 1570 C C . PHE A 1 204 ? -0.695 1.112 -0.128 1.00 92.75 204 PHE A C 1
ATOM 1572 O O . PHE A 1 204 ? -1.566 1.216 -0.993 1.00 92.75 204 PHE A O 1
ATOM 1579 N N . LEU A 1 205 ? 0.604 1.122 -0.396 1.00 92.12 205 LEU A N 1
ATOM 1580 C CA . LEU A 1 205 ? 1.158 1.135 -1.735 1.00 92.12 205 LEU A CA 1
ATOM 1581 C C . LEU A 1 205 ? 2.007 -0.114 -1.946 1.00 92.12 205 LEU A C 1
ATOM 1583 O O . LEU A 1 205 ? 2.733 -0.548 -1.053 1.00 92.12 205 LEU A O 1
ATOM 1587 N N . ALA A 1 206 ? 1.953 -0.683 -3.141 1.00 94.06 206 ALA A N 1
ATOM 1588 C CA . ALA A 1 206 ? 2.831 -1.780 -3.518 1.00 94.06 206 ALA A CA 1
ATOM 1589 C C . ALA A 1 206 ? 3.191 -1.751 -4.995 1.00 94.06 206 ALA A C 1
ATOM 1591 O O . ALA A 1 206 ? 2.561 -1.064 -5.796 1.00 94.06 206 ALA A O 1
ATOM 1592 N N . PHE A 1 207 ? 4.212 -2.529 -5.341 1.00 94.62 207 PHE A N 1
ATOM 1593 C CA . PHE A 1 207 ? 4.658 -2.708 -6.714 1.00 94.62 207 PHE A CA 1
ATOM 1594 C C . PHE A 1 207 ? 4.671 -4.186 -7.087 1.00 94.62 207 PHE A C 1
ATOM 1596 O O . PHE A 1 207 ? 5.202 -5.019 -6.346 1.00 94.62 207 PHE A O 1
ATOM 1603 N N . THR A 1 208 ? 4.093 -4.496 -8.244 1.00 95.50 208 THR A N 1
ATOM 1604 C CA . THR A 1 208 ? 3.871 -5.860 -8.739 1.00 95.50 208 THR A CA 1
ATOM 1605 C C . THR A 1 208 ? 4.350 -6.020 -10.172 1.00 95.50 208 THR A C 1
ATOM 1607 O O . THR A 1 208 ? 4.405 -5.029 -10.886 1.00 95.50 208 THR A O 1
ATOM 1610 N N . ASP A 1 209 ? 4.640 -7.236 -10.628 1.00 95.44 209 ASP A N 1
ATOM 1611 C CA . ASP A 1 209 ? 4.907 -7.522 -12.052 1.00 95.44 209 ASP A CA 1
ATOM 1612 C C . ASP A 1 209 ? 3.622 -7.735 -12.888 1.00 95.44 209 ASP A C 1
ATOM 1614 O O . ASP A 1 209 ? 3.670 -8.225 -14.018 1.00 95.44 209 ASP A O 1
ATOM 1618 N N . SER A 1 210 ? 2.465 -7.334 -12.346 1.00 92.94 210 SER A N 1
ATOM 1619 C CA . SER A 1 210 ? 1.182 -7.337 -13.048 1.00 92.94 210 SER A CA 1
ATOM 1620 C C . SER A 1 210 ? 1.208 -6.411 -14.266 1.00 92.94 210 SER A C 1
ATOM 1622 O O . SER A 1 210 ? 1.835 -5.354 -14.262 1.00 92.94 210 SER A O 1
ATOM 1624 N N . THR A 1 211 ? 0.416 -6.743 -15.287 1.00 89.56 211 THR A N 1
ATOM 1625 C CA . THR A 1 211 ? 0.122 -5.829 -16.405 1.00 89.56 211 THR A CA 1
ATOM 1626 C C . THR A 1 211 ? -0.923 -4.766 -16.049 1.00 89.56 211 THR A C 1
ATOM 1628 O O . THR A 1 211 ? -1.337 -4.001 -16.914 1.00 89.56 211 THR A O 1
ATOM 1631 N N . TRP A 1 212 ? -1.396 -4.733 -14.802 1.00 89.25 212 TRP A N 1
ATOM 1632 C CA . TRP A 1 212 ? -2.454 -3.843 -14.329 1.00 89.25 212 TRP A CA 1
ATOM 1633 C C . TRP A 1 212 ?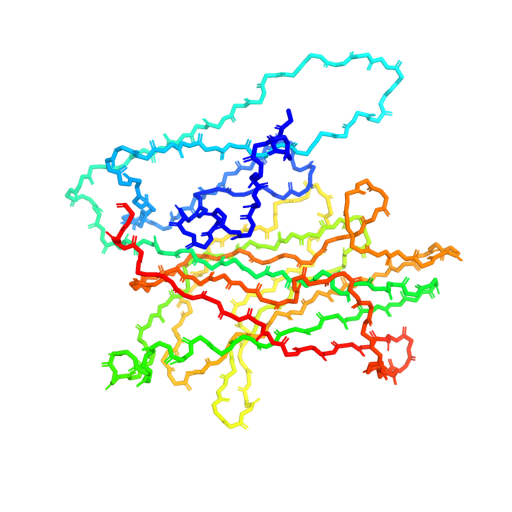 -1.994 -3.042 -13.118 1.00 89.25 212 TRP A C 1
ATOM 1635 O O . TRP A 1 212 ? -1.455 -3.608 -12.166 1.00 89.25 212 TRP A O 1
ATOM 1645 N N . ASN A 1 213 ? -2.276 -1.742 -13.138 1.00 89.44 213 ASN A N 1
ATOM 1646 C CA . ASN A 1 213 ? -2.344 -0.938 -11.928 1.00 89.44 213 ASN A CA 1
ATOM 1647 C C . ASN A 1 213 ? -3.666 -1.227 -11.217 1.00 89.44 213 ASN A C 1
ATOM 1649 O O . ASN A 1 213 ? -4.703 -1.360 -11.871 1.00 89.44 213 ASN A O 1
ATOM 1653 N N . PHE A 1 214 ? -3.631 -1.260 -9.890 1.00 90.50 214 PHE A N 1
ATOM 1654 C CA . PHE A 1 214 ? -4.812 -1.414 -9.049 1.00 90.50 214 PHE A CA 1
ATOM 1655 C C . PHE A 1 214 ? -4.922 -0.220 -8.111 1.00 90.50 214 PHE A C 1
ATOM 1657 O O . PHE A 1 214 ? -3.958 0.134 -7.433 1.00 90.50 214 PHE A O 1
ATOM 1664 N N . GLY A 1 215 ? -6.099 0.381 -8.018 1.00 89.81 215 GLY A N 1
ATOM 1665 C CA . GLY A 1 215 ? -6.372 1.392 -7.008 1.00 89.81 215 GLY A CA 1
ATOM 1666 C C . GLY A 1 215 ? -7.764 1.234 -6.433 1.00 89.81 215 GLY A C 1
ATOM 1667 O O . GLY A 1 215 ? -8.700 0.874 -7.144 1.00 89.81 215 GLY A O 1
ATOM 1668 N N . GLY A 1 216 ? -7.904 1.458 -5.133 1.00 89.69 216 GLY A N 1
ATOM 1669 C CA . GLY A 1 216 ? -9.173 1.188 -4.479 1.00 89.69 216 GLY A CA 1
ATOM 1670 C C . GLY A 1 216 ? -9.160 1.274 -2.964 1.00 89.69 216 GLY A C 1
ATOM 1671 O O . GLY A 1 216 ? -8.291 1.890 -2.352 1.00 89.69 216 GLY A O 1
ATOM 1672 N N . GLY A 1 217 ? -10.154 0.632 -2.370 1.00 92.56 217 GLY A N 1
ATOM 1673 C CA . GLY A 1 217 ? -10.387 0.563 -0.938 1.00 92.56 217 GLY A CA 1
ATOM 1674 C C . GLY A 1 217 ? -11.712 1.218 -0.560 1.00 92.56 217 GLY A C 1
ATOM 1675 O O . GLY A 1 217 ? -12.691 1.091 -1.293 1.00 92.56 217 GLY A O 1
ATOM 1676 N N . VAL A 1 218 ? -11.749 1.909 0.577 1.00 93.31 218 VAL A N 1
ATOM 1677 C CA . VAL A 1 218 ? -12.908 2.706 1.007 1.00 93.31 218 VAL A CA 1
ATOM 1678 C C . VAL A 1 218 ? -12.564 4.168 0.784 1.00 93.31 218 VAL A C 1
ATOM 1680 O O . VAL A 1 218 ? -11.646 4.686 1.419 1.00 93.31 218 VAL A O 1
ATOM 1683 N N . LEU A 1 219 ? -13.230 4.796 -0.184 1.00 88.69 219 LEU A N 1
ATOM 1684 C CA . LEU A 1 219 ? -12.851 6.124 -0.676 1.00 88.69 219 LEU A CA 1
ATOM 1685 C C . LEU A 1 219 ? -13.694 7.255 -0.087 1.00 88.69 219 LEU A C 1
ATOM 1687 O O . LEU A 1 219 ? -13.265 8.403 -0.129 1.00 88.69 219 LEU A O 1
ATOM 1691 N N . ASP A 1 220 ? -14.872 6.945 0.448 1.00 87.56 220 ASP A N 1
ATOM 1692 C CA . ASP A 1 220 ? -15.657 7.908 1.207 1.00 87.56 220 ASP A CA 1
ATOM 1693 C C . ASP A 1 220 ? -15.213 7.952 2.677 1.00 87.56 220 ASP A C 1
ATOM 1695 O O . ASP A 1 220 ? -14.706 6.982 3.240 1.00 87.56 220 ASP A O 1
ATOM 1699 N N . GLU A 1 221 ? -15.390 9.121 3.288 1.00 90.19 221 GLU A N 1
ATOM 1700 C CA . GLU A 1 221 ? -15.051 9.377 4.690 1.00 90.19 221 GLU A CA 1
ATOM 1701 C C . GLU A 1 221 ? -16.245 9.097 5.620 1.00 90.19 221 GLU A C 1
ATOM 1703 O O . GLU A 1 221 ? -16.366 9.701 6.687 1.00 90.19 221 GLU A O 1
ATOM 1708 N N . VAL A 1 222 ? -17.176 8.220 5.217 1.00 87.81 222 VAL A N 1
ATOM 1709 C CA . VAL A 1 222 ? -18.332 7.874 6.049 1.00 87.81 222 VAL A CA 1
ATOM 1710 C C . VAL A 1 222 ? -17.902 6.816 7.064 1.00 87.81 222 VAL A C 1
ATOM 1712 O O . VAL A 1 222 ? -17.476 5.731 6.672 1.00 87.81 222 VAL A O 1
ATOM 1715 N N . PRO A 1 223 ? -18.010 7.085 8.378 1.00 81.69 223 PRO A N 1
ATOM 1716 C CA . PRO A 1 223 ? -17.627 6.113 9.388 1.00 81.69 223 PRO A CA 1
ATOM 1717 C C . PRO A 1 223 ? -18.382 4.781 9.253 1.00 81.69 223 PRO A C 1
ATOM 1719 O O . PRO A 1 223 ? -19.586 4.781 8.988 1.00 81.69 223 PRO A O 1
ATOM 1722 N N . PRO A 1 224 ? -17.710 3.647 9.496 1.00 80.31 224 PRO A N 1
ATOM 1723 C CA . PRO A 1 224 ? -18.318 2.329 9.400 1.00 80.31 224 PRO A CA 1
ATOM 1724 C C . PRO A 1 224 ? -19.343 2.105 10.521 1.00 80.31 224 PRO A C 1
ATOM 1726 O O . PRO A 1 224 ? -19.046 2.291 11.700 1.00 80.31 224 PRO A O 1
ATOM 1729 N N . GLU A 1 225 ? -20.545 1.651 10.158 1.00 80.06 225 GLU A N 1
ATOM 1730 C CA . GLU A 1 225 ? -21.619 1.320 11.114 1.00 80.06 225 GLU A CA 1
ATOM 1731 C C . GLU A 1 225 ? -21.503 -0.109 11.682 1.00 80.06 225 GLU A C 1
ATOM 1733 O O . GLU A 1 225 ? -22.177 -0.470 12.646 1.00 80.06 225 GLU A O 1
ATOM 1738 N N . ASN A 1 226 ? -20.653 -0.948 11.089 1.00 82.38 226 ASN A N 1
ATOM 1739 C CA . ASN A 1 226 ? -20.544 -2.380 11.367 1.00 82.38 226 ASN A CA 1
ATOM 1740 C C . ASN A 1 226 ? -19.459 -2.724 12.403 1.00 82.38 226 ASN A C 1
ATOM 1742 O O . ASN A 1 226 ? -18.691 -3.675 12.233 1.00 82.38 226 ASN A O 1
ATOM 1746 N N . GLU A 1 227 ? -19.390 -1.951 13.483 1.00 84.88 227 GLU A N 1
ATOM 1747 C CA . GLU A 1 227 ? -18.385 -2.153 14.523 1.00 84.88 227 GLU A CA 1
ATOM 1748 C C . GLU A 1 227 ? -18.520 -3.512 15.226 1.00 84.88 227 GLU A C 1
ATOM 1750 O O . GLU A 1 227 ? -19.603 -3.954 15.618 1.00 84.88 227 GLU A O 1
ATOM 1755 N N . MET A 1 228 ? -17.383 -4.170 15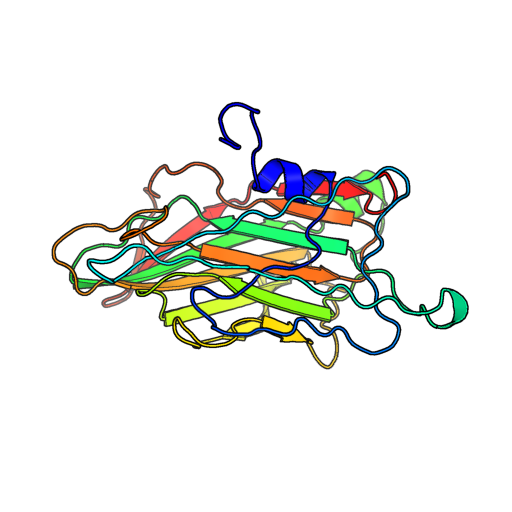.448 1.00 89.00 228 MET A N 1
ATOM 1756 C CA . MET A 1 228 ? -17.282 -5.341 16.312 1.00 89.00 228 MET A CA 1
ATOM 1757 C C . MET A 1 228 ? -16.271 -5.082 17.417 1.00 89.00 228 MET A C 1
ATOM 1759 O O . MET A 1 228 ? -15.126 -4.708 17.163 1.00 89.00 228 MET A O 1
ATOM 1763 N N . ARG A 1 229 ? -16.660 -5.333 18.666 1.00 88.19 229 ARG A N 1
ATOM 1764 C CA . ARG A 1 229 ? -15.761 -5.168 19.809 1.00 88.19 229 ARG A CA 1
ATOM 1765 C C . ARG A 1 229 ? -15.155 -6.502 20.225 1.00 88.19 229 ARG A C 1
ATOM 1767 O O . ARG A 1 229 ? -15.869 -7.417 20.627 1.00 88.19 229 ARG A O 1
ATOM 1774 N N . VAL A 1 230 ? -13.828 -6.581 20.200 1.00 82.62 230 VAL A N 1
ATOM 1775 C CA . VAL A 1 230 ? -13.056 -7.731 20.686 1.00 82.62 230 VAL A CA 1
ATOM 1776 C C . VAL A 1 230 ? -12.144 -7.247 21.812 1.00 82.62 230 VAL A C 1
ATOM 1778 O O . VAL A 1 230 ? -11.112 -6.614 21.589 1.00 82.62 230 VAL A O 1
ATOM 1781 N N . GLY A 1 231 ? -12.558 -7.488 23.058 1.00 86.19 231 GLY A N 1
ATOM 1782 C CA . GLY A 1 231 ? -11.874 -6.943 24.234 1.00 86.19 231 GLY A CA 1
ATOM 1783 C C . GLY A 1 231 ? -11.868 -5.407 24.235 1.00 86.19 231 GLY A C 1
ATOM 1784 O O . GLY A 1 231 ? -12.926 -4.775 24.209 1.00 86.19 231 GLY A O 1
ATOM 1785 N N . ASN A 1 232 ? -10.673 -4.805 24.267 1.00 89.81 232 ASN A N 1
ATOM 1786 C CA . ASN A 1 232 ? -10.490 -3.348 24.186 1.00 89.81 232 ASN A CA 1
ATOM 1787 C C . ASN A 1 232 ? -10.154 -2.841 22.770 1.00 89.81 232 ASN A C 1
ATOM 1789 O O . ASN A 1 232 ? -9.626 -1.742 22.624 1.00 89.81 232 ASN A O 1
ATOM 1793 N N . THR A 1 233 ? -10.420 -3.647 21.740 1.00 94.31 233 THR A N 1
ATOM 1794 C CA . THR A 1 233 ? -10.187 -3.271 20.341 1.00 94.31 233 THR A CA 1
ATOM 1795 C C . THR A 1 233 ? -11.509 -3.223 19.587 1.00 94.31 233 THR A C 1
ATOM 1797 O O . THR A 1 233 ? -12.278 -4.189 19.609 1.00 94.31 233 THR A O 1
ATOM 1800 N N . MET A 1 234 ? -11.765 -2.105 18.915 1.00 94.56 234 MET A N 1
ATOM 1801 C CA . MET A 1 234 ? -12.853 -1.969 17.948 1.00 94.56 234 MET A CA 1
ATOM 1802 C C . MET A 1 234 ? -12.357 -2.388 16.566 1.00 94.56 234 MET A C 1
ATOM 1804 O O . MET A 1 234 ? -11.321 -1.926 16.102 1.00 94.56 234 MET A O 1
ATOM 1808 N N . THR A 1 235 ? -13.054 -3.324 15.937 1.00 94.88 235 THR A N 1
ATOM 1809 C CA . THR A 1 235 ? -12.699 -3.863 14.624 1.00 94.88 235 THR A CA 1
ATOM 1810 C C . THR A 1 235 ? -13.770 -3.490 13.618 1.00 94.88 235 THR A C 1
ATOM 1812 O O . THR A 1 235 ? -14.960 -3.637 13.894 1.00 94.88 235 THR A O 1
ATOM 1815 N N . TYR A 1 236 ? -13.319 -3.065 12.447 1.00 93.38 236 TYR A N 1
ATOM 1816 C CA . TYR A 1 236 ? -14.141 -2.674 11.317 1.00 93.38 236 TYR A CA 1
ATOM 1817 C C . TYR A 1 236 ? -13.664 -3.405 10.070 1.00 93.38 236 TYR A C 1
ATOM 1819 O O . TYR A 1 236 ? -12.459 -3.606 9.880 1.00 93.38 236 TYR A O 1
ATOM 1827 N N . SER A 1 237 ? -14.605 -3.795 9.220 1.00 92.19 237 SER A N 1
ATOM 1828 C CA . SER A 1 237 ? -14.314 -4.448 7.948 1.00 92.19 237 SER A CA 1
ATOM 1829 C C . SER A 1 237 ? -15.219 -3.876 6.877 1.00 92.19 237 SER A C 1
ATOM 1831 O O . SER A 1 237 ? -16.432 -3.913 7.034 1.00 92.19 237 SER A O 1
ATOM 1833 N N . ASN A 1 238 ? -14.644 -3.389 5.789 1.00 90.50 238 ASN A N 1
ATOM 1834 C CA . ASN A 1 238 ? -15.398 -2.816 4.683 1.00 90.50 238 ASN A CA 1
ATOM 1835 C C . ASN A 1 238 ? -15.136 -3.585 3.389 1.00 90.50 238 ASN A C 1
ATOM 1837 O O . ASN A 1 238 ? -14.054 -4.150 3.193 1.00 90.50 238 ASN A O 1
ATOM 1841 N N . ASP A 1 239 ? -16.123 -3.559 2.499 1.00 88.56 239 ASP A N 1
ATOM 1842 C CA . ASP A 1 239 ? -15.933 -3.991 1.121 1.00 88.56 239 ASP A CA 1
ATOM 1843 C C . ASP A 1 239 ? -15.086 -2.959 0.369 1.00 88.56 239 ASP A C 1
ATOM 1845 O O . ASP A 1 239 ? -15.168 -1.753 0.609 1.00 88.56 239 ASP A O 1
ATOM 1849 N N . CYS A 1 240 ? -14.247 -3.442 -0.540 1.00 92.81 240 CYS A N 1
ATOM 1850 C CA . CYS A 1 240 ? -13.399 -2.590 -1.356 1.00 92.81 240 CYS A CA 1
ATOM 1851 C C . CYS A 1 240 ? -14.120 -2.157 -2.630 1.00 92.81 240 CYS A C 1
ATOM 1853 O O . CYS A 1 240 ? -14.605 -2.991 -3.396 1.00 92.81 240 CYS A O 1
ATOM 1855 N N . PHE A 1 241 ? -14.088 -0.861 -2.915 1.00 91.69 241 PHE A N 1
ATOM 1856 C CA . PHE A 1 241 ? -14.242 -0.369 -4.273 1.00 91.69 241 PHE A CA 1
ATOM 1857 C C . PHE A 1 241 ? -12.894 -0.482 -4.990 1.00 91.69 241 PHE A C 1
ATOM 1859 O O . PHE A 1 241 ? -11.916 0.107 -4.536 1.00 91.69 241 PHE A O 1
ATOM 1866 N N . LEU A 1 242 ? -12.823 -1.235 -6.088 1.00 90.81 242 LEU A N 1
ATOM 1867 C CA . LEU A 1 242 ? -11.582 -1.464 -6.829 1.00 90.81 242 LEU A CA 1
ATOM 1868 C C . LEU A 1 242 ? -11.716 -1.006 -8.282 1.00 90.81 242 LEU A C 1
ATOM 1870 O O . LEU A 1 242 ? -12.695 -1.318 -8.956 1.00 90.81 242 LEU A O 1
ATOM 1874 N N . ILE A 1 243 ? -10.698 -0.299 -8.764 1.00 89.12 243 ILE A N 1
ATOM 1875 C CA . ILE A 1 243 ? -10.493 0.023 -10.174 1.00 89.12 243 ILE A CA 1
ATOM 1876 C C . ILE A 1 243 ? -9.131 -0.518 -10.602 1.00 89.12 243 ILE A C 1
ATOM 1878 O O . ILE A 1 243 ? -8.135 -0.421 -9.881 1.00 89.12 243 ILE A O 1
ATOM 1882 N N . SER A 1 244 ? -9.087 -1.028 -11.823 1.00 88.50 244 SER A N 1
ATOM 1883 C CA . SER A 1 244 ? -7.886 -1.509 -12.490 1.00 88.50 244 SER A CA 1
ATOM 1884 C C . SER A 1 244 ? -7.707 -0.827 -13.837 1.00 88.50 244 SER A C 1
ATOM 1886 O O . SER A 1 244 ? -8.672 -0.519 -14.537 1.00 88.50 244 SER A O 1
ATOM 1888 N N . ASN A 1 245 ? -6.454 -0.583 -14.214 1.00 87.06 245 ASN A N 1
ATOM 1889 C CA . ASN A 1 245 ? -6.109 -0.055 -15.530 1.00 87.06 245 ASN A CA 1
ATOM 1890 C C . ASN A 1 245 ? -4.831 -0.708 -16.060 1.00 87.06 245 ASN A C 1
ATOM 1892 O O . ASN A 1 245 ? -3.921 -1.008 -15.293 1.00 87.06 245 ASN A O 1
ATOM 1896 N N . ASP A 1 246 ? -4.771 -0.920 -17.372 1.00 86.00 246 ASP A N 1
ATOM 1897 C CA . ASP A 1 246 ? -3.614 -1.506 -18.048 1.00 86.00 246 ASP A CA 1
ATOM 1898 C C . ASP A 1 246 ? -2.392 -0.601 -17.822 1.00 86.00 246 ASP A C 1
ATOM 1900 O O . ASP A 1 246 ? -2.401 0.581 -18.186 1.00 86.00 246 ASP A O 1
ATOM 1904 N N . ALA A 1 247 ? -1.355 -1.151 -17.190 1.00 83.38 247 ALA A N 1
ATOM 1905 C CA . ALA A 1 247 ? -0.172 -0.406 -16.775 1.00 83.38 247 ALA A CA 1
ATOM 1906 C C . ALA A 1 247 ? 0.644 0.121 -17.966 1.00 83.38 247 ALA A C 1
ATOM 1908 O O . ALA A 1 247 ? 1.407 1.076 -17.815 1.00 83.38 247 ALA A O 1
ATOM 1909 N N . ASP A 1 248 ? 0.456 -0.449 -19.161 1.00 76.00 248 ASP A N 1
ATOM 1910 C CA . ASP A 1 248 ? 1.160 -0.050 -20.377 1.00 76.00 248 ASP A CA 1
ATOM 1911 C C . ASP A 1 248 ? 0.382 0.948 -21.254 1.00 76.00 248 ASP A C 1
ATOM 1913 O O . ASP A 1 248 ? 0.936 1.430 -22.249 1.00 76.00 248 ASP A O 1
ATOM 1917 N N . ARG A 1 249 ? -0.869 1.299 -20.908 1.00 65.69 249 ARG A N 1
ATOM 1918 C CA . ARG A 1 249 ? -1.722 2.221 -21.695 1.00 65.69 249 ARG A CA 1
ATOM 1919 C C . ARG A 1 249 ? -1.577 3.714 -21.358 1.00 65.69 249 ARG A C 1
ATOM 1921 O O . ARG A 1 249 ? -2.343 4.514 -21.900 1.00 65.69 249 ARG A O 1
ATOM 1928 N N . GLY A 1 250 ? -0.616 4.084 -20.510 1.00 52.03 250 GLY A N 1
ATOM 1929 C CA . GLY A 1 250 ? -0.261 5.478 -20.185 1.00 52.03 250 GLY A CA 1
ATOM 1930 C C . GLY A 1 250 ? 0.604 6.183 -21.229 1.00 52.03 250 GLY A C 1
ATOM 1931 O O . GLY A 1 250 ? 1.391 5.505 -21.929 1.00 52.03 250 GLY A O 1
#